Protein AF-A0A7S4F8F6-F1 (afdb_monomer_lite)

Organism: Chrysotila carterae (NCBI:txid13221)

Radius of gyration: 24.72 Å; chains: 1; bounding box: 61×37×72 Å

Foldseek 3Di:
DDDDDDPPDDPDDPPDDDDDPPPADDPQLVVQLVVLLVLLCQLCVLVCCLVVVVVVVHDCVRRPVVNSVVSVVCSVPPSNVVSLVLQVVQQVPAPCSESSNGVDHDPSLVSNLVSVVVCVVPDDDHPPSSVVSNCVVCPPPVNVVVVFVVVQVVVLPFDACLCPPPVVCVQQFEWDWDDDPQKIKIAGNHQADQVKHFQKKFKAAPVSGTPDMDGDHSPDHRMDMDGNDPPGQWIKMKIQMPPRGIHIYPIGGDD

InterPro domains:
  IPR002742 Desulfoferrodoxin, ferrous iron-binding domain [PF01880] (168-248)
  IPR004046 Glutathione S-transferase, C-terminal [PF14497] (65-148)
  IPR036073 Desulfoferrodoxin, ferrous iron-binding domain superfamily [G3DSA:2.60.40.730] (166-249)
  IPR036073 Desulfoferrodoxin, ferrous iron-binding domain superfamily [SSF49367] (167-249)
  IPR036282 Glutathione S-transferase, C-terminal domain superfamily [SSF47616] (33-148)
  IPR051233 Desulfoferrodoxin superoxide reductase [PTHR36541] (162-252)

Structure (mmCIF, N/CA/C/O backbone):
data_AF-A0A7S4F8F6-F1
#
_entry.id   AF-A0A7S4F8F6-F1
#
loop_
_atom_site.group_PDB
_atom_site.id
_atom_site.type_symbol
_atom_site.label_atom_id
_atom_site.label_alt_id
_atom_site.label_comp_id
_atom_site.label_asym_id
_atom_site.label_entity_id
_atom_site.label_seq_id
_atom_site.pdbx_PDB_ins_code
_atom_site.Cartn_x
_atom_site.Cartn_y
_atom_site.Cartn_z
_atom_site.occupancy
_atom_site.B_iso_or_equiv
_atom_site.auth_seq_id
_atom_site.auth_comp_id
_atom_site.auth_asym_id
_atom_site.auth_atom_id
_atom_site.pdbx_PDB_model_num
ATOM 1 N N . THR A 1 1 ? 28.111 -23.657 -39.415 1.00 43.62 1 THR A N 1
ATOM 2 C CA . THR A 1 1 ? 26.676 -23.599 -39.066 1.00 43.62 1 THR A CA 1
ATOM 3 C C . THR A 1 1 ? 26.158 -22.211 -39.371 1.00 43.62 1 THR A C 1
ATOM 5 O O . THR A 1 1 ? 26.470 -21.268 -38.659 1.00 43.62 1 THR A O 1
ATOM 8 N N . THR A 1 2 ? 25.504 -22.054 -40.516 1.00 36.00 2 THR A N 1
ATOM 9 C CA . THR A 1 2 ? 25.108 -20.769 -41.108 1.00 36.00 2 THR A CA 1
ATOM 10 C C . THR A 1 2 ? 23.970 -20.123 -40.316 1.00 36.00 2 THR A C 1
ATOM 12 O O . THR A 1 2 ? 22.856 -20.642 -40.259 1.00 36.00 2 THR A O 1
ATOM 15 N N . LEU A 1 3 ? 24.259 -18.975 -39.699 1.00 38.72 3 LEU A N 1
ATOM 16 C CA . LEU A 1 3 ? 23.277 -18.090 -39.075 1.00 38.72 3 LEU A CA 1
ATOM 17 C C . LEU A 1 3 ? 22.377 -17.499 -40.166 1.00 38.72 3 LEU A C 1
ATOM 19 O O . LEU A 1 3 ? 22.847 -16.799 -41.061 1.00 38.72 3 LEU A O 1
ATOM 23 N N . ARG A 1 4 ? 21.075 -17.796 -40.096 1.00 41.19 4 ARG A N 1
ATOM 24 C CA . ARG A 1 4 ? 20.068 -17.208 -40.985 1.00 41.19 4 ARG A CA 1
ATOM 25 C C . ARG A 1 4 ? 20.045 -15.688 -40.817 1.00 41.19 4 ARG A C 1
ATOM 27 O O . ARG A 1 4 ? 19.900 -15.168 -39.712 1.00 41.19 4 ARG A O 1
ATOM 34 N N . SER A 1 5 ? 20.159 -15.004 -41.947 1.00 42.41 5 SER A N 1
ATOM 35 C CA . SER A 1 5 ? 20.024 -13.563 -42.113 1.00 42.41 5 SER A CA 1
ATOM 36 C C . SER A 1 5 ? 18.685 -13.047 -41.582 1.00 42.41 5 SER A C 1
ATOM 38 O O . SER A 1 5 ? 17.629 -13.634 -41.828 1.00 42.41 5 SER A O 1
ATOM 40 N N . LYS A 1 6 ? 18.745 -11.912 -40.880 1.00 46.12 6 LYS A N 1
ATOM 41 C CA . LYS A 1 6 ? 17.607 -11.144 -40.368 1.00 46.12 6 LYS A CA 1
ATOM 42 C C . LYS A 1 6 ? 16.613 -10.832 -41.495 1.00 46.12 6 LYS A C 1
ATOM 44 O O . LYS A 1 6 ? 16.903 -10.017 -42.364 1.00 46.12 6 LYS A O 1
ATOM 49 N N . GLN A 1 7 ? 15.416 -11.409 -41.433 1.00 40.19 7 GLN A N 1
ATOM 50 C CA . GLN A 1 7 ? 14.243 -10.783 -42.039 1.00 40.19 7 GLN A CA 1
ATOM 51 C C . GLN A 1 7 ? 13.926 -9.544 -41.199 1.00 40.19 7 GLN A C 1
ATOM 53 O O . GLN A 1 7 ? 13.575 -9.654 -40.021 1.00 40.19 7 GLN A O 1
ATOM 58 N N . ALA A 1 8 ? 14.112 -8.361 -41.782 1.00 39.97 8 ALA A N 1
ATOM 59 C CA . ALA A 1 8 ? 13.633 -7.121 -41.200 1.00 39.97 8 ALA A CA 1
ATOM 60 C C . ALA A 1 8 ? 12.114 -7.246 -41.021 1.00 39.97 8 ALA A C 1
ATOM 62 O O . ALA A 1 8 ? 11.369 -7.327 -41.997 1.00 39.97 8 ALA A O 1
ATOM 63 N N . ARG A 1 9 ? 11.648 -7.314 -39.768 1.00 44.72 9 ARG A N 1
ATOM 64 C CA . ARG A 1 9 ? 10.225 -7.142 -39.478 1.00 44.72 9 ARG A CA 1
ATOM 65 C C . ARG A 1 9 ? 9.887 -5.710 -39.864 1.00 44.72 9 ARG A C 1
ATOM 67 O O . ARG A 1 9 ? 10.436 -4.775 -39.286 1.00 44.72 9 ARG A O 1
ATOM 74 N N . THR A 1 10 ? 9.014 -5.546 -40.847 1.00 37.81 10 THR A N 1
ATOM 75 C CA . THR A 1 10 ? 8.381 -4.260 -41.134 1.00 37.81 10 THR A CA 1
ATOM 76 C C . THR A 1 10 ? 7.793 -3.689 -39.838 1.00 37.81 10 THR A C 1
ATOM 78 O O . THR A 1 10 ? 7.170 -4.450 -39.087 1.00 37.81 10 THR A O 1
ATOM 81 N N . PRO A 1 11 ? 7.976 -2.389 -39.545 1.00 37.91 11 PRO A N 1
ATOM 82 C CA . PRO A 1 11 ? 7.361 -1.777 -38.379 1.00 37.91 11 PRO A CA 1
ATOM 83 C C . PRO A 1 11 ? 5.842 -1.952 -38.453 1.00 37.91 11 PRO A C 1
ATOM 85 O O . PRO A 1 11 ? 5.215 -1.689 -39.478 1.00 37.91 11 PRO A O 1
ATOM 88 N N . PHE A 1 12 ? 5.260 -2.458 -37.367 1.00 44.72 12 PHE A N 1
ATOM 89 C CA . PHE A 1 12 ? 3.819 -2.622 -37.239 1.00 44.72 12 PHE A CA 1
ATOM 90 C C . PHE A 1 12 ? 3.149 -1.242 -37.286 1.00 44.72 12 PHE A C 1
ATOM 92 O O . PHE A 1 12 ? 3.466 -0.376 -36.473 1.00 44.72 12 PHE A O 1
ATOM 99 N N . ASN A 1 13 ? 2.238 -1.041 -38.242 1.00 39.00 13 ASN A N 1
ATOM 100 C CA . ASN A 1 13 ? 1.459 0.186 -38.389 1.00 39.00 13 ASN A CA 1
ATOM 101 C C . ASN A 1 13 ? 0.251 0.153 -37.423 1.00 39.00 13 ASN A C 1
ATOM 103 O O . ASN A 1 13 ? -0.650 -0.666 -37.621 1.00 39.00 13 ASN A O 1
ATOM 107 N N . PRO A 1 14 ? 0.190 1.024 -36.398 1.00 45.12 14 PRO A N 1
ATOM 108 C CA . PRO A 1 14 ? -0.862 0.995 -35.380 1.00 45.12 14 PRO A CA 1
ATOM 109 C C . PRO A 1 14 ? -2.233 1.510 -35.860 1.00 45.12 14 PRO A C 1
ATOM 111 O O . PRO A 1 14 ? -3.198 1.434 -35.100 1.00 45.12 14 PRO A O 1
ATOM 114 N N . ASN A 1 15 ? -2.358 2.005 -37.098 1.00 39.38 15 ASN A N 1
ATOM 115 C CA . ASN A 1 15 ? -3.559 2.713 -37.563 1.00 39.38 15 ASN A CA 1
ATOM 116 C C . ASN A 1 15 ? -4.661 1.838 -38.192 1.00 39.38 15 ASN A C 1
ATOM 118 O O . ASN A 1 15 ? -5.671 2.371 -38.648 1.00 39.38 15 ASN A O 1
ATOM 122 N N . VAL A 1 16 ? -4.540 0.507 -38.204 1.00 42.19 16 VAL A N 1
ATOM 123 C CA . VAL A 1 16 ? -5.594 -0.357 -38.771 1.00 42.19 16 VAL A CA 1
ATOM 124 C C . VAL A 1 16 ? -6.625 -0.713 -37.695 1.00 42.19 16 VAL A C 1
ATOM 126 O O . VAL A 1 16 ? -6.524 -1.736 -37.017 1.00 42.19 16 VAL A O 1
ATOM 129 N N . ARG A 1 17 ? -7.643 0.141 -37.528 1.00 46.78 17 ARG A N 1
ATOM 130 C CA . ARG A 1 17 ? -8.853 -0.180 -36.754 1.00 46.78 17 ARG A CA 1
ATOM 131 C C . ARG A 1 17 ? -9.792 -1.039 -37.605 1.00 46.78 17 ARG A C 1
ATOM 133 O O . ARG A 1 17 ? -10.281 -0.587 -38.633 1.00 46.78 17 ARG A O 1
ATOM 140 N N . LYS A 1 18 ? -10.114 -2.243 -37.134 1.00 40.62 18 LYS A N 1
ATOM 141 C CA . LYS A 1 18 ? -11.401 -2.886 -37.427 1.00 40.62 18 LYS A CA 1
ATOM 142 C C . LYS A 1 18 ? -12.126 -3.038 -36.097 1.00 40.62 18 LYS A C 1
ATOM 144 O O . LYS A 1 18 ? -11.707 -3.827 -35.255 1.00 40.62 18 LYS A O 1
ATOM 149 N N . SER A 1 19 ? -13.141 -2.211 -35.870 1.00 42.22 19 SER A N 1
ATOM 150 C CA . SER A 1 19 ? -14.074 -2.378 -34.757 1.00 42.22 19 SER A CA 1
ATOM 151 C C . SER A 1 19 ? -14.928 -3.617 -35.021 1.00 42.22 19 SER A C 1
ATOM 153 O O . SER A 1 19 ? -15.590 -3.687 -36.055 1.00 42.22 19 SER A O 1
ATOM 155 N N . ASP A 1 20 ? -14.885 -4.589 -34.111 1.00 45.47 20 ASP A N 1
ATOM 156 C CA . ASP A 1 20 ? -15.765 -5.759 -34.129 1.00 45.47 20 ASP A CA 1
ATOM 157 C C . ASP A 1 20 ? -17.112 -5.368 -33.483 1.00 45.47 20 ASP A C 1
ATOM 159 O O . ASP A 1 20 ? -17.120 -4.955 -32.317 1.00 45.47 20 ASP A O 1
ATOM 163 N N . PRO A 1 21 ? -18.246 -5.452 -34.205 1.00 42.78 21 PRO A N 1
ATOM 164 C CA . PRO A 1 21 ? -19.564 -5.073 -33.691 1.00 42.78 21 PRO A CA 1
ATOM 165 C C . PRO A 1 21 ? -20.066 -5.979 -32.551 1.00 42.78 21 PRO A C 1
ATOM 167 O O . PRO A 1 21 ? -21.049 -5.644 -31.899 1.00 42.78 21 PRO A O 1
ATOM 170 N N . GLY A 1 22 ? -19.392 -7.099 -32.263 1.00 52.03 22 GLY A N 1
ATOM 171 C CA . GLY A 1 22 ? -19.781 -8.046 -31.213 1.00 52.03 22 GLY A CA 1
ATOM 172 C C . GLY A 1 22 ? -19.380 -7.672 -29.783 1.00 52.03 22 GLY A C 1
ATOM 173 O O . GLY A 1 22 ? -19.484 -8.518 -28.896 1.00 52.03 22 GLY A O 1
ATOM 174 N N . GLY A 1 23 ? -18.861 -6.463 -29.536 1.00 53.72 23 GLY A N 1
ATOM 175 C CA . GLY A 1 23 ? -18.487 -6.040 -28.184 1.00 53.72 23 GLY A CA 1
ATOM 176 C C . GLY A 1 23 ? -17.446 -6.966 -27.548 1.00 53.72 23 GLY A C 1
ATOM 177 O O . GLY A 1 23 ? -17.532 -7.265 -26.359 1.00 53.72 23 GLY A O 1
ATOM 178 N N . ARG A 1 24 ? -16.476 -7.457 -28.328 1.00 56.56 24 ARG A N 1
ATOM 179 C CA . ARG A 1 24 ? -15.287 -8.188 -27.863 1.00 56.56 24 ARG A CA 1
ATOM 180 C C . ARG A 1 24 ? -14.047 -7.354 -28.149 1.00 56.56 24 ARG A C 1
ATOM 182 O O . ARG A 1 24 ? -14.003 -6.604 -29.122 1.00 56.56 24 ARG A O 1
ATOM 189 N N . ASP A 1 25 ? -13.054 -7.455 -27.274 1.00 56.16 25 ASP A N 1
ATOM 190 C CA . ASP A 1 25 ? -11.810 -6.718 -27.466 1.00 56.16 25 ASP A CA 1
ATOM 191 C C . ASP A 1 25 ? -11.095 -7.268 -28.703 1.00 56.16 25 ASP A C 1
ATOM 193 O O . ASP A 1 25 ? -11.003 -8.480 -28.902 1.00 56.16 25 ASP A O 1
ATOM 197 N N . SER A 1 26 ? -10.612 -6.371 -29.563 1.00 59.91 26 SER A N 1
ATOM 198 C CA . SER A 1 26 ? -9.966 -6.772 -30.815 1.00 59.91 26 SER A CA 1
ATOM 199 C C . SER A 1 26 ? -8.753 -7.679 -30.545 1.00 59.91 26 SER A C 1
ATOM 201 O O . SER A 1 26 ? -7.988 -7.432 -29.610 1.00 59.91 26 SER A O 1
ATOM 203 N N . HIS A 1 27 ? -8.519 -8.690 -31.387 1.00 56.72 27 HIS A N 1
ATOM 204 C CA . HIS A 1 27 ? -7.352 -9.580 -31.274 1.00 56.72 27 HIS A CA 1
ATOM 205 C C . HIS A 1 27 ? -6.001 -8.831 -31.135 1.00 56.72 27 HIS A C 1
ATOM 207 O O . HIS A 1 27 ? -5.193 -9.216 -30.288 1.00 56.72 27 HIS A O 1
ATOM 213 N N . PRO A 1 28 ? -5.759 -7.700 -31.836 1.00 60.78 28 PRO A N 1
ATOM 214 C CA . PRO A 1 28 ? -4.567 -6.882 -31.606 1.00 60.78 28 PRO A CA 1
ATOM 215 C C . PRO A 1 28 ? -4.456 -6.301 -30.187 1.00 60.78 28 PRO A C 1
ATOM 217 O O . PRO A 1 28 ? -3.348 -6.210 -29.665 1.00 60.78 28 PRO A O 1
ATOM 220 N N . ALA A 1 29 ? -5.568 -5.936 -29.538 1.00 60.19 29 ALA A N 1
ATOM 221 C CA . ALA A 1 29 ? -5.562 -5.457 -28.151 1.00 60.19 29 ALA A CA 1
ATOM 222 C C . ALA A 1 29 ? -5.101 -6.548 -27.178 1.00 60.19 29 ALA A C 1
ATOM 224 O O . ALA A 1 29 ? -4.287 -6.284 -26.294 1.00 60.19 29 ALA A O 1
ATOM 225 N N . LEU A 1 30 ? -5.525 -7.792 -27.410 1.00 58.97 30 LEU A N 1
ATOM 226 C CA . LEU A 1 30 ? -5.061 -8.945 -26.643 1.00 58.97 30 LEU A CA 1
ATOM 227 C C . LEU A 1 30 ? -3.570 -9.222 -26.884 1.00 58.97 30 LEU A C 1
ATOM 229 O O . LEU A 1 30 ? -2.855 -9.553 -25.954 1.00 58.97 30 LEU A O 1
ATOM 233 N N . CYS A 1 31 ? -3.023 -9.010 -28.081 1.00 68.25 31 CYS A N 1
ATOM 234 C CA . CYS A 1 31 ? -1.579 -9.183 -28.290 1.00 68.25 31 CYS A CA 1
ATOM 235 C C . CYS A 1 31 ? -0.715 -8.093 -27.619 1.00 68.25 31 CYS A C 1
ATOM 237 O O . CYS A 1 31 ? 0.458 -8.343 -27.323 1.00 68.25 31 CYS A O 1
ATOM 239 N N . ARG A 1 32 ? -1.271 -6.902 -27.339 1.00 71.50 32 ARG A N 1
ATOM 240 C CA . ARG A 1 32 ? -0.527 -5.773 -26.747 1.00 71.50 32 ARG A CA 1
ATOM 241 C C . ARG A 1 32 ? -0.121 -5.989 -25.290 1.00 71.50 32 ARG A C 1
ATOM 243 O O . ARG A 1 32 ? 0.893 -5.434 -24.878 1.00 71.50 32 ARG A O 1
ATOM 250 N N . HIS A 1 33 ? -0.819 -6.831 -24.521 1.00 74.94 33 HIS A N 1
ATOM 251 C CA . HIS A 1 33 ? -0.488 -7.022 -23.100 1.00 74.94 33 HIS A CA 1
ATOM 252 C C . HIS A 1 33 ? 0.962 -7.515 -22.900 1.00 74.94 33 HIS A C 1
ATOM 254 O O . HIS A 1 33 ? 1.653 -7.076 -21.983 1.00 74.94 33 HIS A O 1
ATOM 260 N N . ARG A 1 34 ? 1.474 -8.388 -23.786 1.00 82.69 34 ARG A N 1
ATOM 261 C CA . ARG A 1 34 ? 2.848 -8.916 -23.673 1.00 82.69 34 ARG A CA 1
ATOM 262 C C . ARG A 1 34 ? 3.899 -7.828 -23.861 1.00 82.69 34 ARG A C 1
ATOM 264 O O . ARG A 1 34 ? 4.929 -7.879 -23.196 1.00 82.69 34 ARG A O 1
ATOM 271 N N . VAL A 1 35 ? 3.625 -6.853 -24.729 1.00 88.44 35 VAL A N 1
ATOM 272 C CA . VAL A 1 35 ? 4.530 -5.728 -25.002 1.00 88.44 35 VAL A CA 1
ATOM 273 C C . VAL A 1 35 ? 4.750 -4.924 -23.727 1.00 88.44 35 VAL A C 1
ATOM 275 O O . VAL A 1 35 ? 5.891 -4.682 -23.351 1.00 88.44 35 VAL A O 1
ATOM 278 N N . TRP A 1 36 ? 3.678 -4.601 -23.004 1.00 92.94 36 TRP A N 1
ATOM 279 C CA . TRP A 1 36 ? 3.769 -3.799 -21.783 1.00 92.94 36 TRP A CA 1
ATOM 280 C C . TRP A 1 36 ? 4.416 -4.547 -20.619 1.00 92.94 36 TRP A C 1
ATOM 282 O O . TRP A 1 36 ? 5.214 -3.967 -19.884 1.00 92.94 36 TRP A O 1
ATOM 292 N N . SER A 1 37 ? 4.160 -5.852 -20.488 1.00 90.62 37 SER A N 1
ATOM 293 C CA . SER A 1 37 ? 4.878 -6.673 -19.509 1.00 90.62 37 SER A CA 1
ATOM 294 C C . SER A 1 37 ? 6.380 -6.742 -19.800 1.00 90.62 37 SER A C 1
ATOM 296 O O . SER A 1 37 ? 7.177 -6.639 -18.870 1.00 90.62 37 SER A O 1
ATOM 298 N N . SER A 1 38 ? 6.786 -6.896 -21.064 1.00 91.56 38 SER A N 1
ATOM 299 C CA . SER A 1 38 ? 8.205 -6.845 -21.445 1.00 91.56 38 SER A CA 1
ATOM 300 C C . SER A 1 38 ? 8.800 -5.461 -21.200 1.00 91.56 38 SER A C 1
ATOM 302 O O . SER A 1 38 ? 9.868 -5.362 -20.610 1.00 91.56 38 SER A O 1
ATOM 304 N N . GLN A 1 39 ? 8.065 -4.398 -21.528 1.00 94.62 39 GLN A N 1
ATOM 305 C CA . GLN A 1 39 ? 8.508 -3.023 -21.315 1.00 94.62 39 GLN A CA 1
ATOM 306 C C . GLN A 1 39 ? 8.817 -2.728 -19.841 1.00 94.62 39 GLN A C 1
ATOM 308 O O . GLN A 1 39 ? 9.809 -2.063 -19.543 1.00 94.62 39 GLN A O 1
ATOM 313 N N . ALA A 1 40 ? 7.998 -3.239 -18.916 1.00 94.25 40 ALA A N 1
ATOM 314 C CA . ALA A 1 40 ? 8.236 -3.102 -17.479 1.00 94.25 40 ALA A CA 1
ATOM 315 C C . ALA A 1 40 ? 9.402 -3.966 -16.980 1.00 94.25 40 ALA A C 1
ATOM 317 O O . ALA A 1 40 ? 10.109 -3.554 -16.062 1.00 94.25 40 ALA A O 1
ATOM 318 N N . LYS A 1 41 ? 9.633 -5.140 -17.584 1.00 93.75 41 LYS A N 1
ATOM 319 C CA . LYS A 1 41 ? 10.815 -5.962 -17.286 1.00 93.75 41 LYS A CA 1
ATOM 320 C C . LYS A 1 41 ? 12.085 -5.243 -17.713 1.00 93.75 41 LYS A C 1
ATOM 322 O O . LYS A 1 41 ? 12.931 -4.999 -16.865 1.00 93.75 41 LYS A O 1
ATOM 327 N N . ASP A 1 42 ? 12.158 -4.817 -18.969 1.00 95.06 42 ASP A N 1
ATOM 328 C CA . ASP A 1 42 ? 13.313 -4.109 -19.526 1.00 95.06 42 ASP A CA 1
ATOM 329 C C . ASP A 1 42 ? 13.610 -2.823 -18.744 1.00 95.06 42 ASP A C 1
ATOM 331 O O . ASP A 1 42 ? 14.767 -2.524 -18.446 1.00 95.06 42 ASP A O 1
ATOM 335 N N . MET A 1 43 ? 12.556 -2.112 -18.322 1.00 94.62 43 MET A N 1
ATOM 336 C CA . MET A 1 43 ? 12.678 -0.953 -17.440 1.00 94.62 43 MET A CA 1
ATOM 337 C C . MET A 1 43 ? 13.391 -1.308 -16.136 1.00 94.62 43 MET A C 1
ATOM 339 O O . MET A 1 43 ? 14.166 -0.503 -15.650 1.00 94.62 43 MET A O 1
ATOM 343 N N . LYS A 1 44 ? 13.140 -2.478 -15.542 1.00 93.06 44 LYS A N 1
ATOM 344 C CA . LYS A 1 44 ? 13.623 -2.846 -14.203 1.00 93.06 44 LYS A CA 1
ATOM 345 C C . LYS A 1 44 ? 14.916 -3.664 -14.218 1.00 93.06 44 LYS A C 1
ATOM 347 O O . LYS A 1 44 ? 15.656 -3.631 -13.241 1.00 93.06 44 LYS A O 1
ATOM 352 N N . THR A 1 45 ? 15.219 -4.379 -15.300 1.00 94.94 45 THR A N 1
ATOM 353 C CA . THR A 1 45 ? 16.315 -5.360 -15.336 1.00 94.94 45 THR A CA 1
ATOM 354 C C . THR A 1 45 ? 17.662 -4.768 -14.933 1.00 94.94 45 THR A C 1
ATOM 356 O O . THR A 1 45 ? 18.343 -5.357 -14.101 1.00 94.94 45 THR A O 1
ATOM 359 N N . GLY A 1 46 ? 18.035 -3.591 -15.447 1.00 93.19 46 GLY A N 1
ATOM 360 C CA . GLY A 1 46 ? 19.311 -2.959 -15.079 1.00 93.19 46 GLY A CA 1
ATOM 361 C C . GLY A 1 46 ? 19.419 -2.649 -13.580 1.00 93.19 46 GLY A C 1
ATOM 362 O O . GLY A 1 46 ? 20.460 -2.882 -12.972 1.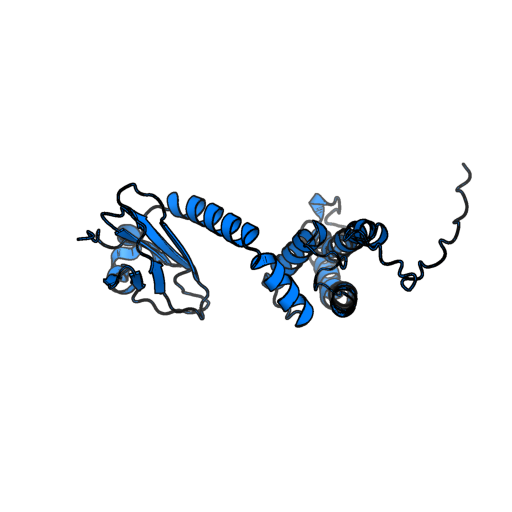00 93.19 46 GLY A O 1
ATOM 363 N N . LEU A 1 47 ? 18.318 -2.199 -12.971 1.00 92.81 47 LEU A N 1
ATOM 364 C CA . LEU A 1 47 ? 18.224 -1.925 -11.536 1.00 92.81 47 LEU A CA 1
ATOM 365 C C . LEU A 1 47 ? 18.365 -3.206 -10.702 1.00 92.81 47 LEU A C 1
ATOM 367 O O . LEU A 1 47 ? 19.059 -3.215 -9.688 1.00 92.81 47 LEU A O 1
ATOM 371 N N . ASP A 1 48 ? 17.700 -4.283 -11.119 1.00 94.62 48 ASP A N 1
ATOM 372 C CA . ASP A 1 48 ? 17.743 -5.564 -10.410 1.00 94.62 48 ASP A CA 1
ATOM 373 C C . ASP A 1 48 ? 19.107 -6.231 -10.502 1.00 94.62 48 ASP A C 1
ATOM 375 O O . ASP A 1 48 ? 19.598 -6.738 -9.497 1.00 94.62 48 ASP A O 1
ATOM 379 N N . VAL A 1 49 ? 19.728 -6.189 -11.681 1.00 96.50 49 VAL A N 1
ATOM 380 C CA . VAL A 1 49 ? 21.081 -6.701 -11.893 1.00 96.50 49 VAL A CA 1
ATOM 381 C C . VAL A 1 49 ? 22.083 -5.912 -11.058 1.00 96.50 49 VAL A C 1
ATOM 383 O O . VAL A 1 49 ? 22.875 -6.519 -10.355 1.00 96.50 49 VAL A O 1
ATOM 386 N N . ALA A 1 50 ? 22.028 -4.578 -11.050 1.00 95.31 50 ALA A N 1
ATOM 387 C CA . ALA A 1 50 ? 22.939 -3.776 -10.232 1.00 95.31 50 ALA A CA 1
ATOM 388 C C . ALA A 1 50 ? 22.769 -4.040 -8.725 1.00 95.31 50 ALA A C 1
ATOM 390 O O . ALA A 1 50 ? 23.753 -4.148 -7.996 1.00 95.31 50 ALA A O 1
ATOM 391 N N . LYS A 1 51 ? 21.524 -4.203 -8.256 1.00 93.69 51 LYS A N 1
ATOM 392 C CA . LYS A 1 51 ? 21.226 -4.448 -6.837 1.00 93.69 51 LYS A CA 1
ATOM 393 C C . LYS A 1 51 ? 21.549 -5.875 -6.385 1.00 93.69 51 LYS A C 1
ATOM 395 O O . LYS A 1 51 ? 22.005 -6.070 -5.265 1.00 93.69 51 LYS A O 1
ATOM 400 N N . TYR A 1 52 ? 21.281 -6.868 -7.227 1.00 94.94 52 TYR A N 1
ATOM 401 C CA . TYR A 1 52 ? 21.387 -8.294 -6.901 1.00 94.94 52 TYR A CA 1
ATOM 402 C C . TYR A 1 52 ? 22.374 -9.011 -7.833 1.00 94.94 52 TYR A C 1
ATOM 404 O O . TYR A 1 52 ? 22.132 -10.137 -8.257 1.00 94.94 52 TYR A O 1
ATOM 412 N N . LYS A 1 53 ? 23.476 -8.343 -8.170 1.00 95.31 53 LYS A N 1
ATOM 413 C CA . LYS A 1 53 ? 24.503 -8.738 -9.148 1.00 95.31 53 LYS A CA 1
ATOM 414 C C . LYS A 1 53 ? 24.907 -10.214 -9.120 1.00 95.31 53 LYS A C 1
ATOM 416 O O . LYS A 1 53 ? 24.801 -10.882 -10.147 1.00 95.31 53 LYS A O 1
ATOM 421 N N . GLU A 1 54 ? 25.224 -10.763 -7.951 1.00 95.31 54 GLU A N 1
ATOM 422 C CA . GLU A 1 54 ? 25.601 -12.176 -7.807 1.00 95.31 54 GLU A CA 1
ATOM 423 C C . GLU A 1 54 ? 24.447 -13.129 -8.156 1.00 95.31 54 GLU A C 1
ATOM 425 O O . GLU A 1 54 ? 24.649 -14.135 -8.832 1.00 95.31 54 GLU A O 1
ATOM 430 N N . ARG A 1 55 ? 23.201 -12.777 -7.799 1.00 96.38 55 ARG A N 1
ATOM 431 C CA . ARG A 1 55 ? 21.998 -13.555 -8.159 1.00 96.38 55 ARG A CA 1
ATOM 432 C C . ARG A 1 55 ? 21.785 -13.626 -9.672 1.00 96.38 55 ARG A C 1
ATOM 434 O O . ARG A 1 55 ? 21.190 -14.582 -10.160 1.00 96.38 55 ARG A O 1
ATOM 441 N N . PHE A 1 56 ? 22.246 -12.614 -10.402 1.00 95.69 56 PHE A N 1
ATOM 442 C CA . PHE A 1 56 ? 22.197 -12.556 -11.862 1.00 95.69 56 PHE A CA 1
ATOM 443 C C . PHE A 1 56 ? 23.492 -13.049 -12.527 1.00 95.69 56 PHE A C 1
ATOM 445 O O . PHE A 1 56 ? 23.633 -12.916 -13.740 1.00 95.69 56 PHE A O 1
ATOM 452 N N . GLY A 1 57 ? 24.413 -13.640 -11.757 1.00 96.38 57 GLY A N 1
ATOM 453 C CA . GLY A 1 57 ? 25.642 -14.244 -12.266 1.00 96.38 57 GLY A CA 1
ATOM 454 C C . GLY A 1 57 ? 26.761 -13.251 -12.582 1.00 96.38 57 GLY A C 1
ATOM 455 O O . GLY A 1 57 ? 27.689 -13.610 -13.300 1.00 96.38 57 GLY A O 1
ATOM 456 N N . PHE A 1 58 ? 26.689 -12.017 -12.074 1.00 97.00 58 PHE A N 1
ATOM 457 C CA . PHE A 1 58 ? 27.771 -11.045 -12.215 1.00 97.00 58 PHE A CA 1
ATOM 458 C C . PHE A 1 58 ? 28.756 -11.189 -11.051 1.00 97.00 58 PHE A C 1
ATOM 460 O O . PHE A 1 58 ? 28.357 -10.965 -9.904 1.00 97.00 58 PHE A O 1
ATOM 467 N N . PRO A 1 59 ? 30.025 -11.540 -11.319 1.00 96.12 59 PRO A N 1
ATOM 468 C CA . PRO A 1 59 ? 31.043 -11.587 -10.281 1.00 96.12 59 PRO A CA 1
ATOM 469 C C . PRO A 1 59 ? 31.418 -10.164 -9.830 1.00 96.12 59 PRO A C 1
ATOM 471 O O . PRO A 1 59 ? 31.250 -9.190 -10.574 1.00 96.12 59 PRO A O 1
ATOM 474 N N . LEU A 1 60 ? 31.889 -10.031 -8.585 1.00 93.50 60 LEU A N 1
ATOM 475 C CA . LEU A 1 60 ? 32.133 -8.726 -7.952 1.00 93.50 60 LEU A CA 1
ATOM 476 C C . LEU A 1 60 ? 33.306 -7.954 -8.569 1.00 93.50 60 LEU A C 1
ATOM 478 O O . LEU A 1 60 ? 33.360 -6.738 -8.441 1.00 93.50 60 LEU A O 1
ATOM 482 N N . ASP A 1 61 ? 34.222 -8.626 -9.258 1.00 95.56 61 ASP A N 1
ATOM 483 C CA . ASP A 1 61 ? 35.290 -7.989 -10.034 1.00 95.56 61 ASP A CA 1
ATOM 484 C C . ASP A 1 61 ? 34.767 -7.311 -11.316 1.00 95.56 61 ASP A C 1
ATOM 486 O O . ASP A 1 61 ? 35.340 -6.324 -11.772 1.00 95.56 61 ASP A O 1
ATOM 490 N N . VAL A 1 62 ? 33.646 -7.786 -11.866 1.00 95.50 62 VAL A N 1
ATOM 491 C CA . VAL A 1 62 ? 32.959 -7.174 -13.014 1.00 95.50 62 VAL A CA 1
ATOM 492 C C . VAL A 1 62 ? 31.977 -6.100 -12.550 1.00 95.50 62 VAL A C 1
ATOM 494 O O . VAL A 1 62 ? 32.026 -4.951 -13.002 1.00 95.50 62 VAL A O 1
ATOM 497 N N . LEU A 1 63 ? 31.072 -6.457 -11.639 1.00 96.62 63 LEU A N 1
ATOM 498 C CA . LEU A 1 63 ? 30.039 -5.561 -11.129 1.00 96.62 63 LEU A CA 1
ATOM 499 C C . LEU A 1 63 ? 30.206 -5.404 -9.617 1.00 96.62 63 LEU A C 1
ATOM 501 O O . LEU A 1 63 ? 29.506 -6.036 -8.840 1.00 96.62 63 LEU A O 1
ATOM 505 N N . ASN A 1 64 ? 31.143 -4.558 -9.196 1.00 96.38 64 ASN A N 1
ATOM 506 C CA . ASN A 1 64 ? 31.256 -4.095 -7.808 1.00 96.38 64 ASN A CA 1
ATOM 507 C C . ASN A 1 64 ? 30.242 -2.970 -7.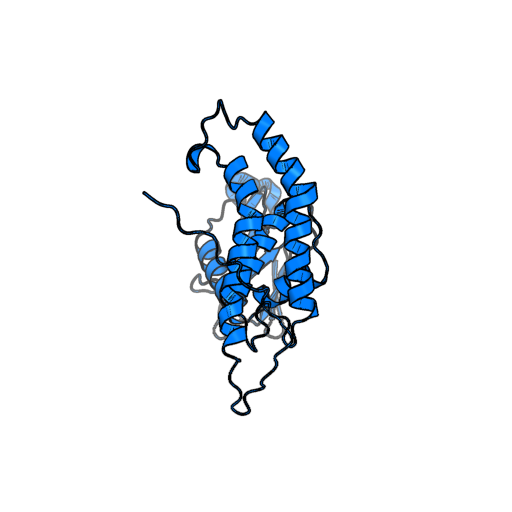506 1.00 96.38 64 ASN A C 1
ATOM 509 O O . ASN A 1 64 ? 29.462 -2.569 -8.372 1.00 96.38 64 ASN A O 1
ATOM 513 N N . ASP A 1 65 ? 30.242 -2.456 -6.273 1.00 96.69 65 ASP A N 1
ATOM 514 C CA . ASP A 1 65 ? 29.338 -1.370 -5.856 1.00 96.69 65 ASP A CA 1
ATOM 515 C C . ASP A 1 65 ? 29.570 -0.064 -6.628 1.00 96.69 65 ASP A C 1
ATOM 517 O O . ASP A 1 65 ? 28.611 0.603 -7.011 1.00 96.69 65 ASP A O 1
ATOM 521 N N . GLU A 1 66 ? 30.824 0.267 -6.944 1.00 96.94 66 GLU A N 1
ATOM 522 C CA . GLU A 1 66 ? 31.156 1.456 -7.736 1.00 96.94 66 GLU A CA 1
ATOM 523 C C . GLU A 1 66 ? 30.556 1.376 -9.151 1.00 96.94 66 GLU A C 1
ATOM 525 O O . GLU A 1 66 ? 29.970 2.332 -9.663 1.00 96.94 66 GLU A O 1
ATOM 530 N N . ASN A 1 67 ? 30.660 0.213 -9.795 1.00 96.81 67 ASN A N 1
ATOM 531 C CA . ASN A 1 67 ? 30.084 -0.026 -11.113 1.00 96.81 67 ASN A CA 1
ATOM 532 C C . ASN A 1 67 ? 28.555 -0.137 -11.059 1.00 96.81 67 ASN A C 1
ATOM 534 O O . ASN A 1 67 ? 27.883 0.338 -11.977 1.00 96.81 67 ASN A O 1
ATOM 538 N N . ALA A 1 68 ? 27.989 -0.700 -9.988 1.00 97.12 68 ALA A N 1
ATOM 539 C CA . ALA A 1 68 ? 26.545 -0.722 -9.772 1.00 97.12 68 ALA A CA 1
ATOM 540 C C . ALA A 1 68 ? 25.971 0.700 -9.664 1.00 97.12 68 ALA A C 1
ATOM 542 O O . ALA A 1 68 ? 24.939 0.985 -10.274 1.00 97.12 68 ALA A O 1
ATOM 543 N N . GLU A 1 69 ? 26.672 1.623 -9.000 1.00 96.31 69 GLU A N 1
ATOM 544 C CA . GLU A 1 69 ? 26.256 3.027 -8.912 1.00 96.31 69 GLU A CA 1
ATOM 545 C C . GLU A 1 69 ? 26.237 3.716 -10.285 1.00 96.31 69 GLU A C 1
ATOM 547 O O . GLU A 1 69 ? 25.301 4.448 -10.617 1.00 96.31 69 GLU A O 1
ATOM 552 N N . LYS A 1 70 ? 27.201 3.406 -11.163 1.00 96.81 70 LYS A N 1
ATOM 553 C CA . LYS A 1 70 ? 27.182 3.883 -12.560 1.00 96.81 70 LYS A CA 1
ATOM 554 C C . LYS A 1 70 ? 25.936 3.386 -13.304 1.00 96.81 70 LYS A C 1
ATOM 556 O O . LYS A 1 70 ? 25.319 4.154 -14.050 1.00 96.81 70 LYS A O 1
ATOM 561 N N . VAL A 1 71 ? 25.533 2.131 -13.077 1.00 96.25 71 VAL A N 1
ATOM 562 C CA . VAL A 1 71 ? 24.293 1.569 -13.635 1.00 96.25 71 VAL A CA 1
ATOM 563 C C . VAL A 1 71 ? 23.069 2.283 -13.067 1.00 96.25 71 VAL A C 1
ATOM 565 O O . VAL A 1 71 ? 22.199 2.664 -13.848 1.00 96.25 71 VAL A O 1
ATOM 568 N N . PHE A 1 72 ? 22.998 2.524 -11.754 1.00 94.19 72 PHE A N 1
ATOM 569 C CA . PHE A 1 72 ? 21.883 3.251 -11.139 1.00 94.19 72 PHE A CA 1
ATOM 570 C C . PHE A 1 72 ? 21.754 4.673 -11.674 1.00 94.19 72 PHE A C 1
ATOM 572 O O . PHE A 1 72 ? 20.648 5.084 -12.033 1.00 94.19 72 PHE A O 1
ATOM 579 N N . LYS A 1 73 ? 22.869 5.397 -11.818 1.00 94.50 73 LYS A N 1
ATOM 580 C CA . LYS A 1 73 ? 22.885 6.745 -12.391 1.00 94.50 73 LYS A CA 1
ATOM 581 C C . LYS A 1 73 ? 22.325 6.754 -13.812 1.00 94.50 73 LYS A C 1
ATOM 583 O O . LYS A 1 73 ? 21.384 7.497 -14.083 1.00 94.50 73 LYS A O 1
ATOM 588 N N . LYS A 1 74 ? 22.839 5.884 -14.692 1.00 95.75 74 LYS A N 1
ATOM 589 C CA . LYS A 1 74 ? 22.356 5.737 -16.079 1.00 95.75 74 LYS A CA 1
ATOM 590 C C . LYS A 1 74 ? 20.886 5.327 -16.123 1.00 95.75 74 LYS A C 1
ATOM 592 O O . LYS A 1 74 ? 20.104 5.832 -16.929 1.00 95.75 74 LYS A O 1
ATOM 597 N N . TRP A 1 75 ? 20.506 4.398 -15.251 1.00 95.00 75 TRP A N 1
ATOM 598 C CA . TRP A 1 75 ? 19.142 3.914 -15.150 1.00 95.00 75 TRP A CA 1
ATOM 599 C C . TRP A 1 75 ? 18.181 5.042 -14.776 1.00 95.00 75 TRP A C 1
ATOM 601 O O . TRP A 1 75 ? 17.170 5.218 -15.450 1.00 95.00 75 TRP A O 1
ATOM 611 N N . ARG A 1 76 ? 18.520 5.836 -13.757 1.00 91.75 76 ARG A N 1
ATOM 612 C CA . ARG A 1 76 ? 17.695 6.943 -13.264 1.00 91.75 76 ARG A CA 1
ATOM 613 C C . ARG A 1 76 ? 17.609 8.088 -14.272 1.00 91.75 76 ARG A C 1
ATOM 615 O O . ARG A 1 76 ? 16.528 8.639 -14.448 1.00 91.75 76 ARG A O 1
ATOM 622 N N . SER A 1 77 ? 18.714 8.437 -14.934 1.00 92.50 77 SER A N 1
ATOM 623 C CA . SER A 1 77 ? 18.758 9.582 -15.852 1.00 92.50 77 SER A CA 1
ATOM 624 C C . SER A 1 77 ? 18.183 9.295 -17.238 1.00 92.50 77 SER A C 1
ATOM 626 O O . SER A 1 77 ? 17.716 10.218 -17.893 1.00 92.50 77 SER A O 1
ATOM 628 N N . GLU A 1 78 ? 18.227 8.045 -17.710 1.00 93.94 78 GLU A N 1
ATOM 629 C CA . GLU A 1 78 ? 17.884 7.724 -19.103 1.00 93.94 78 GLU A CA 1
ATOM 630 C C . GLU A 1 78 ? 16.938 6.534 -19.244 1.00 93.94 78 GLU A C 1
ATOM 632 O O . GLU A 1 78 ? 15.918 6.634 -19.928 1.00 93.94 78 GLU A O 1
ATOM 637 N N . THR A 1 79 ? 17.242 5.395 -18.615 1.00 94.75 79 THR A N 1
ATOM 638 C CA . THR A 1 79 ? 16.441 4.175 -18.814 1.00 94.75 79 THR A CA 1
ATOM 639 C C . THR A 1 79 ? 15.034 4.331 -18.250 1.00 94.75 79 THR A C 1
ATOM 641 O O . THR A 1 79 ? 14.069 4.084 -18.968 1.00 94.75 79 THR A O 1
ATOM 644 N N . LEU A 1 80 ? 14.893 4.764 -16.998 1.00 93.38 80 LEU A N 1
ATOM 645 C CA . LEU A 1 80 ? 13.594 4.938 -16.362 1.00 93.38 80 LEU A CA 1
ATOM 646 C C . LEU A 1 80 ? 12.729 5.969 -17.117 1.00 93.38 80 LEU A C 1
ATOM 648 O O . LEU A 1 80 ? 11.641 5.579 -17.543 1.00 93.38 80 LEU A O 1
ATOM 652 N N . PRO A 1 81 ? 13.183 7.216 -17.379 1.00 93.19 81 PRO A N 1
ATOM 653 C CA . PRO A 1 81 ? 12.383 8.198 -18.115 1.00 93.19 81 PRO A CA 1
ATOM 654 C C . PRO A 1 81 ? 11.932 7.704 -19.492 1.00 93.19 81 PRO A C 1
ATOM 656 O O . PRO A 1 81 ? 10.755 7.810 -19.831 1.00 93.19 81 PRO A O 1
ATOM 659 N N . ARG A 1 82 ? 12.836 7.077 -20.256 1.00 94.94 82 ARG A N 1
ATOM 660 C CA . ARG A 1 82 ? 12.518 6.521 -21.577 1.00 94.94 82 ARG A CA 1
ATOM 661 C C . ARG A 1 82 ? 11.441 5.440 -21.498 1.00 94.94 82 ARG A C 1
ATOM 663 O O . ARG A 1 82 ? 10.537 5.415 -22.326 1.00 94.94 82 ARG A O 1
ATOM 670 N N . HIS A 1 83 ? 11.521 4.537 -20.519 1.00 95.44 83 HIS A N 1
ATOM 671 C CA . HIS A 1 83 ? 10.513 3.489 -20.350 1.00 95.44 83 HIS A CA 1
ATOM 672 C C . HIS A 1 83 ? 9.153 4.051 -19.912 1.00 95.44 83 HIS A C 1
ATOM 674 O O . HIS A 1 83 ? 8.131 3.608 -20.436 1.00 95.44 83 HIS A O 1
ATOM 680 N N . LEU A 1 84 ? 9.143 5.052 -19.026 1.00 94.56 84 LEU A N 1
ATOM 681 C CA . LEU A 1 84 ? 7.926 5.761 -18.621 1.00 94.56 84 LEU A CA 1
ATOM 682 C C . LEU A 1 84 ? 7.239 6.452 -19.800 1.00 94.56 84 LEU A C 1
ATOM 684 O O . LEU A 1 84 ? 6.020 6.371 -19.909 1.00 94.56 84 LEU A O 1
ATOM 688 N N . GLU A 1 85 ? 7.998 7.063 -20.712 1.00 95.31 85 GLU A N 1
ATOM 689 C CA . GLU A 1 85 ? 7.445 7.734 -21.894 1.00 95.31 85 GLU A CA 1
ATOM 690 C C . GLU A 1 85 ? 6.621 6.780 -22.778 1.00 95.31 85 GLU A C 1
ATOM 692 O O . GLU A 1 85 ? 5.572 7.163 -23.296 1.00 95.31 85 GLU A O 1
ATOM 697 N N . TYR A 1 86 ? 7.034 5.514 -22.918 1.00 95.19 86 TYR A N 1
ATOM 698 C CA . TYR A 1 86 ? 6.239 4.525 -23.655 1.00 95.19 86 TYR A CA 1
ATOM 699 C C . TYR A 1 86 ? 4.899 4.227 -22.977 1.00 95.19 86 TYR A C 1
ATOM 701 O O . TYR A 1 86 ? 3.897 4.075 -23.673 1.00 95.19 86 TYR A O 1
ATOM 709 N N . PHE A 1 87 ? 4.867 4.152 -21.643 1.00 95.75 87 PHE A N 1
ATOM 710 C CA . PHE A 1 87 ? 3.620 3.949 -20.903 1.00 95.75 87 PHE A CA 1
ATOM 711 C C . PHE A 1 87 ? 2.718 5.179 -20.983 1.00 95.75 87 PHE A C 1
ATOM 713 O O . PHE A 1 87 ? 1.529 5.023 -21.234 1.00 95.75 87 PHE A O 1
ATOM 720 N N . VAL A 1 88 ? 3.277 6.386 -20.852 1.00 95.75 88 VAL A N 1
ATOM 721 C CA . VAL A 1 88 ? 2.536 7.646 -21.028 1.00 95.75 88 VAL A CA 1
ATOM 722 C C . VAL A 1 88 ? 1.869 7.674 -22.404 1.00 95.75 88 VAL A C 1
ATOM 724 O O . VAL A 1 88 ? 0.650 7.764 -22.479 1.00 95.75 88 VAL A O 1
ATOM 727 N N . LYS A 1 89 ? 2.629 7.446 -23.485 1.00 94.19 89 LYS A N 1
ATOM 728 C CA . LYS A 1 89 ? 2.077 7.387 -24.852 1.00 94.19 89 LYS A CA 1
ATOM 729 C C . LYS A 1 89 ? 0.981 6.331 -25.002 1.00 94.19 89 LYS A C 1
ATOM 731 O O . LYS A 1 89 ? -0.008 6.564 -25.689 1.00 94.19 89 LYS A O 1
ATOM 736 N N . ALA A 1 90 ? 1.152 5.164 -24.380 1.00 93.12 90 ALA A N 1
ATOM 737 C CA . ALA A 1 90 ? 0.151 4.103 -24.420 1.00 93.12 90 ALA A CA 1
ATOM 738 C C . ALA A 1 90 ? -1.159 4.514 -23.739 1.00 93.12 90 ALA A C 1
ATOM 740 O O . ALA A 1 90 ? -2.232 4.253 -24.279 1.00 93.12 90 ALA A O 1
ATOM 741 N N . LEU A 1 91 ? -1.061 5.150 -22.569 1.00 94.25 91 LEU A N 1
ATOM 742 C CA . LEU A 1 91 ? -2.202 5.622 -21.790 1.00 94.25 91 LEU A CA 1
ATOM 743 C C . LEU A 1 91 ? -2.911 6.784 -22.490 1.00 94.25 91 LEU A C 1
ATOM 745 O O . LEU A 1 91 ? -4.130 6.742 -22.612 1.00 94.25 91 LEU A O 1
ATOM 749 N N . ASP A 1 92 ? -2.164 7.745 -23.034 1.00 91.38 92 ASP A N 1
ATOM 750 C CA . ASP A 1 92 ? -2.716 8.895 -23.762 1.00 91.38 92 ASP A CA 1
ATOM 751 C C . ASP A 1 92 ? -3.481 8.463 -25.026 1.00 91.38 92 ASP A C 1
ATOM 753 O O . ASP A 1 92 ? -4.467 9.082 -25.422 1.00 91.38 92 ASP A O 1
ATOM 757 N N . MET A 1 93 ? -3.052 7.368 -25.663 1.00 88.38 93 MET A N 1
ATOM 758 C CA . MET A 1 93 ? -3.736 6.772 -26.817 1.00 88.38 93 MET A CA 1
ATOM 759 C C . MET A 1 93 ? -4.839 5.775 -26.431 1.00 88.38 93 MET A C 1
ATOM 761 O O . MET A 1 93 ? -5.549 5.274 -27.313 1.00 88.38 93 MET A O 1
ATOM 765 N N . SER A 1 94 ? -4.964 5.427 -25.150 1.00 88.81 94 SER A N 1
ATOM 766 C CA . SER A 1 94 ? -5.885 4.391 -24.698 1.00 88.81 94 SER A CA 1
ATOM 767 C C . SER A 1 94 ? -7.306 4.939 -24.561 1.00 88.81 94 SER A C 1
ATOM 769 O O . SER A 1 94 ? -7.535 5.865 -23.787 1.00 88.81 94 SER A O 1
ATOM 771 N N . PRO A 1 95 ? -8.311 4.334 -25.221 1.00 88.00 95 PRO A N 1
ATOM 772 C CA . PRO A 1 95 ? -9.704 4.744 -25.052 1.00 88.00 95 PRO A CA 1
ATOM 773 C C . PRO A 1 95 ? -10.294 4.333 -23.693 1.00 88.00 95 PRO A C 1
ATOM 775 O O . PRO A 1 95 ? -11.427 4.693 -23.389 1.00 88.00 95 PRO A O 1
ATOM 778 N N . THR A 1 96 ? -9.576 3.527 -22.907 1.00 89.69 96 THR A N 1
ATOM 779 C CA . THR A 1 96 ? -10.094 2.878 -21.694 1.00 89.69 96 THR A CA 1
ATOM 780 C C . THR A 1 96 ? -9.227 3.107 -20.465 1.00 89.69 96 THR A C 1
ATOM 782 O O . THR A 1 96 ? -9.521 2.523 -19.427 1.00 89.69 96 THR A O 1
ATOM 785 N N . GLN A 1 97 ? -8.170 3.920 -20.582 1.00 89.56 97 GLN A N 1
ATOM 786 C CA . GLN A 1 97 ? -7.121 4.155 -19.578 1.00 89.56 97 GLN A CA 1
ATOM 787 C C . GLN A 1 97 ? -6.236 2.942 -19.232 1.00 89.56 97 GLN A C 1
ATOM 789 O O . GLN A 1 97 ? -5.316 3.063 -18.429 1.00 89.56 97 GLN A O 1
ATOM 794 N N . TRP A 1 98 ? -6.474 1.777 -19.844 1.00 95.19 98 TRP A N 1
ATOM 795 C CA . TRP A 1 98 ? -5.642 0.580 -19.676 1.00 95.19 98 TRP A CA 1
ATOM 796 C C . TRP A 1 98 ? -4.599 0.487 -20.784 1.00 95.19 98 TRP A C 1
ATOM 798 O O . TRP A 1 98 ? -4.876 0.8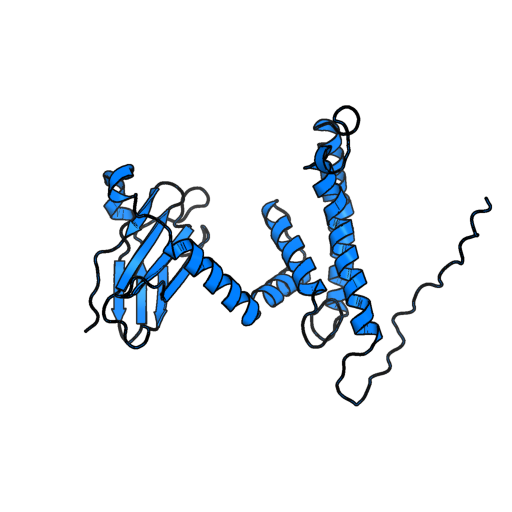31 -21.934 1.00 95.19 98 TRP A O 1
ATOM 808 N N . LEU A 1 99 ? -3.410 -0.026 -20.478 1.00 93.75 99 LEU A N 1
ATOM 809 C CA . LEU A 1 99 ? -2.259 -0.025 -21.386 1.00 93.75 99 LEU A CA 1
ATOM 810 C C . LEU A 1 99 ? -2.552 -0.758 -22.703 1.00 93.75 99 LEU A C 1
ATOM 812 O O . LEU A 1 99 ? -2.102 -0.363 -23.778 1.00 93.75 99 LEU A O 1
ATOM 816 N N . ALA A 1 100 ? -3.326 -1.844 -22.649 1.00 90.00 100 ALA A N 1
ATOM 817 C CA . ALA A 1 100 ? -3.700 -2.612 -23.837 1.00 90.00 100 ALA A CA 1
ATOM 818 C C . ALA A 1 100 ? -4.858 -1.987 -24.651 1.00 90.00 100 ALA A C 1
ATOM 820 O O . ALA A 1 100 ? -5.124 -2.433 -25.778 1.00 90.00 100 ALA A O 1
ATOM 821 N N . GLY A 1 101 ? -5.534 -0.963 -24.117 1.00 88.62 101 GLY A N 1
ATOM 822 C CA . GLY A 1 101 ? -6.761 -0.382 -24.676 1.00 88.62 101 GLY A CA 1
ATOM 823 C C . GLY A 1 101 ? -7.971 -1.322 -24.614 1.00 88.62 101 GLY A C 1
ATOM 824 O O . GLY A 1 101 ? -8.912 -1.168 -25.389 1.00 88.62 101 GLY A O 1
ATOM 825 N N . THR A 1 102 ? -7.911 -2.346 -23.761 1.00 88.88 102 THR A N 1
ATOM 826 C CA . THR A 1 102 ? -8.995 -3.297 -23.465 1.00 88.88 102 THR A CA 1
ATOM 827 C C . THR A 1 102 ? -10.033 -2.646 -22.561 1.00 88.88 102 THR A C 1
ATOM 829 O O . THR A 1 102 ? -9.717 -1.683 -21.871 1.00 88.88 102 THR A O 1
ATOM 832 N N . ARG A 1 103 ? -11.272 -3.145 -22.521 1.00 89.44 103 ARG A N 1
ATOM 833 C CA . ARG A 1 103 ? -12.319 -2.548 -21.657 1.00 89.44 103 ARG A CA 1
ATOM 834 C C . ARG A 1 103 ? -12.063 -2.747 -20.167 1.00 89.44 103 ARG A C 1
ATOM 836 O O . ARG A 1 103 ? -12.445 -1.910 -19.356 1.00 89.44 103 ARG A O 1
ATOM 843 N N . THR A 1 104 ? -11.398 -3.839 -19.824 1.00 90.69 104 THR A N 1
ATOM 844 C CA . THR A 1 104 ? -10.981 -4.180 -18.464 1.00 90.69 104 THR A CA 1
ATOM 845 C C . THR A 1 104 ? -9.457 -4.260 -18.392 1.00 90.69 104 THR A C 1
ATOM 847 O O . THR A 1 104 ? -8.821 -4.513 -19.423 1.00 90.69 104 THR A O 1
ATOM 850 N N . PRO A 1 105 ? -8.852 -4.092 -17.204 1.00 94.69 105 PRO A N 1
ATOM 851 C CA . PRO A 1 105 ? -7.414 -4.264 -17.043 1.00 94.69 105 PRO A CA 1
ATOM 852 C C . PRO A 1 105 ? -6.991 -5.692 -17.406 1.00 94.69 105 PRO A C 1
ATOM 854 O O . PRO A 1 105 ? -7.713 -6.667 -17.188 1.00 94.69 105 PRO A O 1
ATOM 857 N N . THR A 1 106 ? -5.792 -5.808 -17.954 1.00 93.56 106 THR A N 1
ATOM 858 C CA . THR A 1 106 ? -5.108 -7.064 -18.260 1.00 93.56 106 THR A CA 1
ATOM 859 C C . THR A 1 106 ? -4.037 -7.356 -17.215 1.00 93.56 106 THR A C 1
ATOM 861 O O . THR A 1 106 ? -3.661 -6.494 -16.423 1.00 93.56 106 THR A O 1
ATOM 864 N N . ILE A 1 107 ? -3.449 -8.555 -17.261 1.00 92.00 107 ILE A N 1
ATOM 865 C CA . ILE A 1 107 ? -2.295 -8.901 -16.414 1.00 92.00 107 ILE A CA 1
ATOM 866 C C . ILE A 1 107 ? -1.131 -7.905 -16.547 1.00 92.00 107 ILE A C 1
ATOM 868 O O . ILE A 1 107 ? -0.373 -7.702 -15.600 1.00 92.00 107 ILE A O 1
ATOM 872 N N . ALA A 1 108 ? -0.989 -7.266 -17.712 1.00 93.25 108 ALA A N 1
ATOM 873 C CA . ALA A 1 108 ? 0.057 -6.283 -17.927 1.00 93.25 108 ALA A CA 1
ATOM 874 C C . ALA A 1 108 ? -0.165 -5.023 -17.093 1.00 93.25 108 ALA A C 1
ATOM 876 O O . ALA A 1 108 ? 0.806 -4.483 -16.574 1.00 93.25 108 ALA A O 1
ATOM 877 N N . ASP A 1 109 ? -1.418 -4.603 -16.912 1.00 96.81 109 ASP A N 1
ATOM 878 C CA . ASP A 1 109 ? -1.759 -3.425 -16.121 1.00 96.81 109 ASP A CA 1
ATOM 879 C C . ASP A 1 109 ? -1.375 -3.632 -14.650 1.00 96.81 109 ASP A C 1
ATOM 881 O O . ASP A 1 109 ? -0.661 -2.815 -14.070 1.00 96.81 109 ASP A O 1
ATOM 885 N N . PHE A 1 110 ? -1.727 -4.791 -14.081 1.00 96.56 110 PHE A N 1
ATOM 886 C CA . PHE A 1 110 ? -1.322 -5.166 -12.722 1.00 96.56 110 PHE A CA 1
ATOM 887 C C . PHE A 1 110 ? 0.199 -5.259 -12.570 1.00 96.56 110 PHE A C 1
ATOM 889 O O . PHE A 1 110 ? 0.758 -4.749 -11.599 1.00 96.56 110 PHE A O 1
ATOM 896 N N . PHE A 1 111 ? 0.883 -5.886 -13.531 1.00 95.81 111 PHE A N 1
ATOM 897 C CA . PHE A 1 111 ? 2.336 -6.035 -13.486 1.00 95.81 111 PHE A CA 1
ATOM 898 C C . PHE A 1 111 ? 3.053 -4.681 -13.553 1.00 95.81 111 PHE A C 1
ATOM 900 O O . PHE A 1 111 ? 3.944 -4.413 -12.748 1.00 95.81 111 PHE A O 1
ATOM 907 N N . VAL A 1 112 ? 2.649 -3.810 -14.481 1.00 96.12 112 VAL A N 1
ATOM 908 C CA . VAL A 1 112 ? 3.247 -2.482 -14.661 1.00 96.12 112 VAL A CA 1
ATOM 909 C C . VAL A 1 112 ? 2.961 -1.602 -13.445 1.00 96.12 112 VAL A C 1
ATOM 911 O O . VAL A 1 112 ? 3.897 -1.017 -12.903 1.00 96.12 112 VAL A O 1
ATOM 914 N N . ALA A 1 113 ? 1.718 -1.561 -12.953 1.00 96.12 113 ALA A N 1
ATOM 915 C CA . ALA A 1 113 ? 1.366 -0.777 -11.770 1.00 96.12 113 ALA A CA 1
ATOM 916 C C . ALA A 1 113 ? 2.143 -1.225 -10.521 1.00 96.12 113 ALA A C 1
ATOM 918 O O . ALA A 1 113 ? 2.643 -0.382 -9.775 1.00 96.12 113 ALA A O 1
ATOM 919 N N . ALA A 1 114 ? 2.316 -2.536 -10.320 1.00 94.69 114 ALA A N 1
ATOM 920 C CA . ALA A 1 114 ? 3.102 -3.069 -9.209 1.00 94.69 114 ALA A CA 1
ATOM 921 C C . ALA A 1 114 ? 4.592 -2.706 -9.315 1.00 94.69 114 ALA A C 1
ATOM 923 O O . ALA A 1 114 ? 5.207 -2.315 -8.320 1.00 94.69 114 ALA A O 1
ATOM 924 N N . VAL A 1 115 ? 5.177 -2.791 -10.517 1.00 93.62 115 VAL A N 1
ATOM 925 C CA . VAL A 1 115 ? 6.565 -2.368 -10.754 1.00 93.62 115 VAL A CA 1
ATOM 926 C C . VAL A 1 115 ? 6.724 -0.872 -10.486 1.00 93.62 115 VAL A C 1
ATOM 928 O O . VAL A 1 115 ? 7.634 -0.491 -9.758 1.00 93.62 115 VAL A O 1
ATOM 931 N N . ILE A 1 116 ? 5.833 -0.026 -11.005 1.00 93.31 116 ILE A N 1
ATOM 932 C CA . ILE A 1 116 ? 5.898 1.429 -10.802 1.00 93.31 116 ILE A CA 1
ATOM 933 C C . ILE A 1 116 ? 5.750 1.779 -9.318 1.00 93.31 116 ILE A C 1
ATOM 935 O O . ILE A 1 116 ? 6.566 2.532 -8.790 1.00 93.31 116 ILE A O 1
ATOM 939 N N . LYS A 1 117 ? 4.790 1.172 -8.606 1.00 90.75 117 LYS A N 1
ATOM 940 C CA . LYS A 1 117 ? 4.619 1.380 -7.160 1.00 90.75 117 LYS A CA 1
ATOM 941 C C . LYS A 1 117 ? 5.878 1.014 -6.370 1.00 90.75 117 LYS A C 1
ATOM 943 O O . LYS A 1 117 ? 6.269 1.754 -5.476 1.00 90.75 117 LYS A O 1
ATOM 948 N N . MET A 1 118 ? 6.561 -0.073 -6.731 1.00 88.38 118 MET A N 1
ATOM 949 C CA . MET A 1 118 ? 7.839 -0.447 -6.111 1.00 88.38 118 MET A CA 1
ATOM 950 C C . MET A 1 118 ? 8.931 0.612 -6.328 1.00 88.38 118 MET A C 1
ATOM 952 O O . MET A 1 118 ? 9.762 0.832 -5.449 1.00 88.38 118 MET A O 1
ATOM 956 N N . LEU A 1 119 ? 8.944 1.259 -7.495 1.00 88.00 119 LEU A N 1
ATOM 957 C CA . LEU A 1 119 ? 9.914 2.302 -7.822 1.00 88.00 119 LEU A CA 1
ATOM 958 C C . LEU A 1 119 ? 9.604 3.642 -7.130 1.00 88.00 119 LEU A C 1
ATOM 960 O O . LEU A 1 119 ? 10.537 4.408 -6.906 1.00 88.00 119 LEU A O 1
ATOM 964 N N . ARG A 1 120 ? 8.344 3.904 -6.736 1.00 79.94 120 ARG A N 1
ATOM 965 C CA . ARG A 1 120 ? 7.948 5.122 -5.991 1.00 79.94 120 ARG A CA 1
ATOM 966 C C . ARG A 1 120 ? 8.697 5.281 -4.672 1.00 79.94 120 ARG A C 1
ATOM 968 O O . ARG A 1 120 ? 9.044 6.397 -4.317 1.00 79.94 120 ARG A O 1
ATOM 975 N N . HIS A 1 121 ? 9.019 4.182 -3.991 1.00 66.62 121 HIS A N 1
ATOM 976 C CA . HIS A 1 121 ? 9.789 4.182 -2.737 1.00 66.62 121 HIS A CA 1
ATOM 977 C C . HIS A 1 121 ? 11.266 4.622 -2.894 1.00 66.62 121 HIS A C 1
ATOM 979 O O . HIS A 1 121 ? 12.081 4.333 -2.026 1.00 66.62 121 HIS A O 1
ATOM 985 N N . ARG A 1 122 ? 11.648 5.234 -4.026 1.00 65.31 122 ARG A N 1
ATOM 986 C CA . ARG A 1 122 ? 13.023 5.657 -4.362 1.00 65.31 122 ARG A CA 1
ATOM 987 C C . ARG A 1 122 ? 13.091 7.099 -4.909 1.00 65.31 122 ARG A C 1
ATOM 989 O O . ARG A 1 122 ? 13.961 7.415 -5.731 1.00 65.31 122 ARG A O 1
ATOM 996 N N . ASP A 1 123 ? 12.153 7.947 -4.484 1.00 58.09 123 ASP A N 1
ATOM 997 C CA . ASP A 1 123 ? 12.116 9.408 -4.688 1.00 58.09 123 ASP A CA 1
ATOM 998 C C . ASP A 1 123 ? 12.031 9.888 -6.143 1.00 58.09 123 ASP A C 1
ATOM 1000 O O . ASP A 1 123 ? 12.737 10.810 -6.550 1.00 58.09 123 ASP A O 1
ATOM 1004 N N . SER A 1 124 ? 11.200 9.254 -6.974 1.00 64.44 124 SER A N 1
ATOM 1005 C CA . SER A 1 124 ? 10.907 9.757 -8.327 1.00 64.44 124 SER A CA 1
ATOM 1006 C C . SER A 1 124 ? 9.430 10.112 -8.444 1.00 64.44 124 SER A C 1
ATOM 1008 O O . SER A 1 124 ? 8.579 9.230 -8.358 1.00 64.44 124 SER A O 1
ATOM 1010 N N . ALA A 1 125 ? 9.129 11.395 -8.656 1.00 76.88 125 ALA A N 1
ATOM 1011 C CA . ALA A 1 125 ? 7.801 11.811 -9.086 1.00 76.88 125 ALA A CA 1
ATOM 1012 C C . ALA A 1 125 ? 7.537 11.236 -10.486 1.00 76.88 125 ALA A C 1
ATOM 1014 O O . ALA A 1 125 ? 8.352 11.417 -11.396 1.00 76.88 125 ALA A O 1
ATOM 1015 N N . PHE A 1 126 ? 6.425 10.522 -10.658 1.00 89.44 126 PHE A N 1
ATOM 1016 C CA . PHE A 1 126 ? 6.029 9.992 -11.959 1.00 89.44 126 PHE A CA 1
ATOM 1017 C C . PHE A 1 126 ? 5.076 10.953 -12.686 1.00 89.44 126 PHE A C 1
ATOM 1019 O O . PHE A 1 126 ? 4.404 11.762 -12.044 1.00 89.44 126 PHE A O 1
ATOM 1026 N N . PRO A 1 127 ? 4.991 10.883 -14.029 1.00 91.81 127 PRO A N 1
ATOM 1027 C CA . PRO A 1 127 ? 4.007 11.651 -14.789 1.00 91.81 127 PRO A CA 1
ATOM 1028 C C . PRO A 1 127 ? 2.570 11.418 -14.292 1.00 91.81 127 PRO A C 1
ATOM 1030 O O . PRO A 1 127 ? 2.211 10.303 -13.916 1.00 91.81 127 PRO A O 1
ATOM 1033 N N . ALA A 1 128 ? 1.712 12.440 -14.352 1.00 91.25 128 ALA A N 1
ATOM 1034 C CA . ALA A 1 128 ? 0.352 12.378 -13.801 1.00 91.25 128 ALA A CA 1
ATOM 1035 C C . ALA A 1 128 ? -0.523 11.250 -14.393 1.00 91.25 128 ALA A C 1
ATOM 1037 O O . ALA A 1 128 ? -1.312 10.639 -13.668 1.00 91.25 128 ALA A O 1
ATOM 1038 N N . SER A 1 129 ? -0.370 10.926 -15.684 1.00 93.06 129 SER A N 1
ATOM 1039 C CA . SER A 1 129 ? -1.091 9.809 -16.317 1.00 93.06 129 SER A CA 1
ATOM 1040 C C . SER A 1 129 ? -0.678 8.454 -15.739 1.00 93.06 129 SER A C 1
ATOM 1042 O O . SER A 1 129 ? -1.524 7.583 -15.548 1.00 93.06 129 SER A O 1
ATOM 1044 N N . ILE A 1 130 ? 0.595 8.300 -15.365 1.00 94.62 130 ILE A N 1
ATOM 1045 C CA . ILE A 1 130 ? 1.097 7.118 -14.660 1.00 94.62 130 ILE A CA 1
ATOM 1046 C C . ILE A 1 130 ? 0.503 7.035 -13.256 1.00 94.62 130 ILE A C 1
ATOM 1048 O O . ILE A 1 130 ? 0.035 5.971 -12.861 1.00 94.62 130 ILE A O 1
ATOM 1052 N N . GLU A 1 131 ? 0.475 8.142 -12.512 1.00 92.38 131 GLU A N 1
ATOM 1053 C CA . GLU A 1 131 ? -0.097 8.161 -11.158 1.00 92.38 131 GLU A CA 1
ATOM 1054 C C . GLU A 1 131 ? -1.599 7.852 -11.164 1.00 92.38 131 GLU A C 1
ATOM 1056 O O . GLU A 1 131 ? -2.085 7.077 -10.335 1.00 92.38 131 GLU A O 1
ATOM 1061 N N . THR A 1 132 ? -2.321 8.380 -12.153 1.00 94.19 132 THR A N 1
ATOM 1062 C CA . THR A 1 132 ? -3.742 8.086 -12.376 1.00 94.19 132 THR A CA 1
ATOM 1063 C C . THR A 1 132 ? -3.942 6.610 -12.705 1.00 94.19 132 THR A C 1
ATOM 1065 O O . THR A 1 132 ? -4.787 5.954 -12.104 1.00 94.19 132 THR A O 1
ATOM 1068 N N . PHE A 1 133 ? -3.125 6.055 -13.602 1.00 96.50 133 PHE A N 1
ATOM 1069 C CA . PHE A 1 133 ? -3.165 4.640 -13.965 1.00 96.50 133 PHE A CA 1
ATOM 1070 C C . PHE A 1 133 ? -2.882 3.715 -12.769 1.00 96.50 133 PHE A C 1
ATOM 1072 O O . PHE A 1 133 ? -3.633 2.770 -12.526 1.00 96.50 133 PHE A O 1
ATOM 1079 N N . VAL A 1 134 ? -1.837 3.997 -11.982 1.00 95.81 134 VAL A N 1
ATOM 1080 C CA . VAL A 1 134 ? -1.515 3.223 -10.772 1.00 95.81 134 VAL A CA 1
ATOM 1081 C C . VAL A 1 134 ? -2.674 3.298 -9.777 1.00 95.81 134 VAL A C 1
ATOM 1083 O O . VAL A 1 134 ? -3.101 2.265 -9.260 1.00 95.81 134 VAL A O 1
ATOM 1086 N N . SER A 1 135 ? -3.223 4.493 -9.553 1.00 94.69 135 SER A N 1
ATOM 1087 C CA . SER A 1 135 ? -4.385 4.696 -8.681 1.00 94.69 135 SER A CA 1
ATOM 1088 C C . SER A 1 135 ? -5.608 3.922 -9.173 1.00 94.69 135 SER A C 1
ATOM 1090 O O . SER A 1 135 ? -6.279 3.277 -8.373 1.00 94.69 135 SER A O 1
ATOM 1092 N N . ALA A 1 136 ? -5.854 3.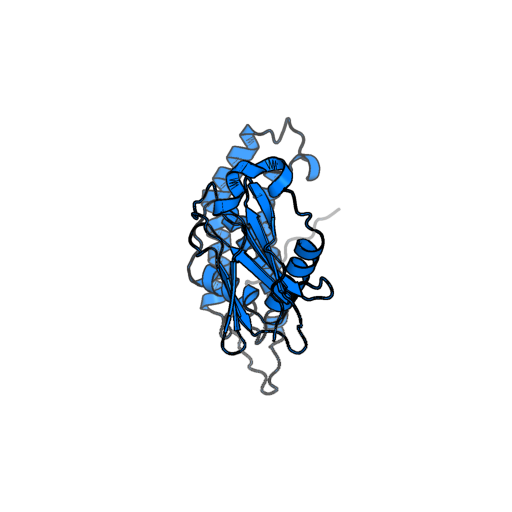896 -10.485 1.00 96.25 136 ALA A N 1
ATOM 1093 C CA . ALA A 1 136 ? -6.956 3.150 -11.080 1.00 96.25 136 ALA A CA 1
ATOM 1094 C C . ALA A 1 136 ? -6.816 1.637 -10.855 1.00 96.25 136 ALA A C 1
ATOM 1096 O O . ALA A 1 136 ? -7.790 0.996 -10.472 1.00 96.25 136 ALA A O 1
ATOM 1097 N N . VAL A 1 137 ? -5.617 1.059 -11.027 1.00 97.12 137 VAL A N 1
ATOM 1098 C CA . VAL A 1 137 ? -5.376 -0.373 -10.759 1.00 97.12 137 VAL A CA 1
ATOM 1099 C C . VAL A 1 137 ? -5.586 -0.705 -9.280 1.00 97.12 137 VAL A C 1
ATOM 1101 O O . VAL A 1 137 ? -6.264 -1.679 -8.958 1.00 97.12 137 VAL A O 1
ATOM 1104 N N . TYR A 1 138 ? -5.022 0.091 -8.369 1.00 95.62 138 TYR A N 1
ATOM 1105 C CA . TYR A 1 138 ? -5.143 -0.160 -6.928 1.00 95.62 138 TYR A CA 1
ATOM 1106 C C . TYR A 1 138 ? -6.516 0.206 -6.350 1.00 95.62 138 TYR A C 1
ATOM 1108 O O . TYR A 1 138 ? -6.863 -0.292 -5.284 1.00 95.62 138 TYR A O 1
ATOM 1116 N N . GLY A 1 139 ? -7.308 1.009 -7.061 1.00 95.88 139 GLY A N 1
ATOM 1117 C CA . GLY A 1 139 ? -8.697 1.324 -6.727 1.00 95.88 139 GLY A CA 1
ATOM 1118 C C . GLY A 1 139 ? -9.715 0.287 -7.213 1.00 95.88 139 GLY A C 1
ATOM 1119 O O . GLY A 1 139 ? -10.896 0.401 -6.890 1.00 95.88 139 GLY A O 1
ATOM 1120 N N . LEU A 1 140 ? -9.298 -0.733 -7.975 1.00 96.50 140 LEU A N 1
ATOM 1121 C CA . LEU A 1 140 ? -10.202 -1.800 -8.409 1.00 96.50 140 LEU A CA 1
ATOM 1122 C C . LEU A 1 140 ? -10.784 -2.532 -7.187 1.00 96.50 140 LEU A C 1
ATOM 1124 O O . LEU A 1 140 ? -10.003 -2.990 -6.349 1.00 96.50 140 LEU A O 1
ATOM 1128 N N . PRO A 1 141 ? -12.112 -2.760 -7.110 1.00 96.44 141 PRO A N 1
ATOM 1129 C CA . PRO A 1 141 ? -12.737 -3.390 -5.943 1.00 96.44 141 PRO A CA 1
ATOM 1130 C C . PRO A 1 141 ? -12.101 -4.725 -5.538 1.00 96.44 141 PRO A C 1
ATOM 1132 O O . PRO A 1 141 ? -11.901 -4.983 -4.357 1.00 96.44 141 PRO A O 1
ATOM 1135 N N . ALA A 1 142 ? -11.712 -5.555 -6.513 1.00 95.56 142 ALA A N 1
ATOM 1136 C CA . ALA A 1 142 ? -11.046 -6.831 -6.250 1.00 95.56 142 ALA A CA 1
ATOM 1137 C C . ALA A 1 142 ? -9.633 -6.666 -5.659 1.00 95.56 142 ALA A C 1
ATOM 1139 O O . ALA A 1 142 ? -9.221 -7.471 -4.825 1.00 95.56 142 ALA A O 1
ATOM 1140 N N . VAL A 1 143 ? -8.894 -5.628 -6.067 1.00 96.25 143 VAL A N 1
ATOM 1141 C CA . VAL A 1 143 ? -7.563 -5.326 -5.519 1.00 96.25 143 VAL A CA 1
ATOM 1142 C C . VAL A 1 143 ? -7.691 -4.773 -4.108 1.00 96.25 143 VAL A C 1
ATOM 1144 O O . VAL A 1 143 ? -6.985 -5.242 -3.221 1.00 96.25 143 VAL A O 1
ATOM 1147 N N . VAL A 1 144 ? -8.625 -3.846 -3.885 1.00 94.94 144 VAL A N 1
ATOM 1148 C CA . VAL A 1 144 ? -8.919 -3.302 -2.553 1.00 94.94 144 VAL A CA 1
ATOM 1149 C C . VAL A 1 144 ? -9.334 -4.422 -1.598 1.00 94.94 144 VAL A C 1
ATOM 1151 O O . VAL A 1 144 ? -8.769 -4.535 -0.514 1.00 94.94 144 VAL A O 1
ATOM 1154 N N . ALA A 1 145 ? -10.244 -5.307 -2.015 1.00 94.19 145 ALA A N 1
ATOM 1155 C CA . ALA A 1 145 ? -10.684 -6.442 -1.206 1.00 94.19 145 ALA A CA 1
ATOM 1156 C C . ALA A 1 145 ? -9.537 -7.418 -0.894 1.00 94.19 145 ALA A C 1
ATOM 1158 O O . ALA A 1 145 ? -9.405 -7.874 0.242 1.00 94.19 145 ALA A O 1
ATOM 1159 N N . PHE A 1 146 ? -8.679 -7.716 -1.878 1.00 95.81 146 PHE A N 1
ATOM 1160 C CA . PHE A 1 146 ? -7.474 -8.515 -1.654 1.00 95.81 146 PHE A CA 1
ATOM 1161 C C . PHE A 1 146 ? -6.565 -7.849 -0.615 1.00 95.81 146 PHE A C 1
ATOM 1163 O O . PHE A 1 146 ? -6.194 -8.484 0.364 1.00 95.81 146 PHE A O 1
ATOM 1170 N N . GLN A 1 147 ? -6.258 -6.561 -0.779 1.00 94.31 147 GLN A N 1
ATOM 1171 C CA . GLN A 1 147 ? -5.389 -5.825 0.140 1.00 94.31 147 GLN A CA 1
ATOM 1172 C C . GLN A 1 147 ? -5.953 -5.753 1.557 1.00 94.31 147 GLN A C 1
ATOM 1174 O O . GLN A 1 147 ? -5.204 -5.946 2.509 1.00 94.31 147 GLN A O 1
ATOM 1179 N N . GLN A 1 148 ? -7.257 -5.516 1.704 1.00 93.75 148 GLN A N 1
ATOM 1180 C CA . GLN A 1 148 ? -7.920 -5.527 3.006 1.00 93.75 148 GLN A CA 1
ATOM 1181 C C . GLN A 1 148 ? -7.831 -6.900 3.667 1.00 93.75 148 GLN A C 1
ATOM 1183 O O . GLN A 1 148 ? -7.508 -6.981 4.847 1.00 93.75 148 GLN A O 1
ATOM 1188 N N . ARG A 1 149 ? -8.047 -7.982 2.912 1.00 95.44 149 ARG A N 1
ATOM 1189 C CA . ARG A 1 149 ? -7.919 -9.344 3.441 1.00 95.44 149 ARG A CA 1
ATOM 1190 C C . ARG A 1 149 ? -6.500 -9.639 3.923 1.00 95.44 149 ARG A C 1
ATOM 1192 O O . ARG A 1 149 ? -6.340 -10.149 5.027 1.00 95.44 149 ARG A O 1
ATOM 1199 N N . GLU A 1 150 ? -5.488 -9.319 3.118 1.00 95.88 150 GLU A N 1
ATOM 1200 C CA . GLU A 1 150 ? -4.089 -9.530 3.512 1.00 95.88 150 GLU A CA 1
ATOM 1201 C C . GLU A 1 150 ? -3.719 -8.672 4.731 1.00 95.88 150 GLU A C 1
ATOM 1203 O O . GLU A 1 150 ? -3.076 -9.163 5.655 1.00 95.88 150 GLU A O 1
ATOM 1208 N N . LEU A 1 151 ? -4.191 -7.420 4.782 1.00 95.94 151 LEU A N 1
ATOM 1209 C CA . LEU A 1 151 ? -3.997 -6.547 5.939 1.00 95.94 151 LEU A CA 1
ATOM 1210 C C . LEU A 1 151 ? -4.655 -7.134 7.194 1.00 95.94 151 LEU A C 1
ATOM 1212 O O . LEU A 1 151 ? -4.037 -7.181 8.250 1.00 95.94 151 LEU A O 1
ATOM 1216 N N . PHE A 1 152 ? -5.892 -7.620 7.096 1.00 97.44 152 PHE A N 1
ATOM 1217 C CA . PHE A 1 152 ? -6.596 -8.216 8.231 1.00 97.44 152 PHE A CA 1
ATOM 1218 C C . PHE A 1 152 ? -5.867 -9.463 8.733 1.00 97.44 152 PHE A C 1
ATOM 1220 O O . PHE A 1 152 ? -5.716 -9.631 9.942 1.00 97.44 152 PHE A O 1
ATOM 1227 N N . ALA A 1 153 ? -5.368 -10.300 7.819 1.00 96.31 153 ALA A N 1
ATOM 1228 C CA . ALA A 1 153 ? -4.554 -11.457 8.166 1.00 96.31 153 ALA A CA 1
ATOM 1229 C C . ALA A 1 153 ? -3.274 -11.041 8.911 1.00 96.31 153 ALA A C 1
ATOM 1231 O O . ALA A 1 153 ? -3.004 -11.578 9.985 1.00 96.31 153 ALA A O 1
ATOM 1232 N N . GLU A 1 154 ? -2.536 -10.046 8.409 1.00 95.88 154 GLU A N 1
ATOM 1233 C CA . GLU A 1 154 ? -1.335 -9.528 9.075 1.00 95.88 154 GLU A CA 1
ATOM 1234 C C . GLU A 1 154 ? -1.643 -9.004 10.488 1.00 95.88 154 GLU A C 1
ATOM 1236 O O . GLU A 1 154 ? -1.004 -9.403 11.464 1.00 95.88 154 GLU A O 1
ATOM 1241 N N . LEU A 1 155 ? -2.634 -8.117 10.614 1.00 97.38 155 LEU A N 1
ATOM 1242 C CA . LEU A 1 155 ? -2.956 -7.444 11.876 1.00 97.38 155 LEU A CA 1
ATOM 1243 C C . LEU A 1 155 ? -3.575 -8.394 12.905 1.00 97.38 155 LEU A C 1
ATOM 1245 O O . LEU A 1 155 ? -3.393 -8.207 14.110 1.00 97.38 155 LEU A O 1
ATOM 1249 N N . SER A 1 156 ? -4.268 -9.443 12.452 1.00 94.62 156 SER A N 1
ATOM 1250 C CA . SER A 1 156 ? -4.847 -10.456 13.338 1.00 94.62 156 SER A CA 1
ATOM 1251 C C . SER A 1 156 ? -3.795 -11.105 14.244 1.00 94.62 156 SER A C 1
ATOM 1253 O O . SER A 1 156 ? -4.093 -11.349 15.416 1.00 94.62 156 SER A O 1
ATOM 1255 N N . ALA A 1 157 ? -2.569 -11.280 13.738 1.00 93.62 157 ALA A N 1
ATOM 1256 C CA . ALA A 1 157 ? -1.466 -11.967 14.402 1.00 93.62 157 ALA A CA 1
ATOM 1257 C C . ALA A 1 157 ? -0.563 -11.052 15.252 1.00 93.62 157 ALA A C 1
ATOM 1259 O O . ALA A 1 157 ? 0.345 -11.547 15.924 1.00 93.62 157 ALA A O 1
ATOM 1260 N N . LYS A 1 158 ? -0.765 -9.726 15.235 1.00 96.19 158 LYS A N 1
ATOM 1261 C CA . LYS A 1 158 ? 0.095 -8.800 15.986 1.00 96.19 158 LYS A CA 1
ATOM 1262 C C . LYS A 1 158 ? -0.167 -8.881 17.492 1.00 96.19 158 LYS A C 1
ATOM 1264 O O . LYS A 1 158 ? -1.312 -8.877 17.943 1.00 96.19 158 LYS A O 1
ATOM 1269 N N . ALA A 1 159 ? 0.917 -8.920 18.266 1.00 96.38 159 ALA A N 1
ATOM 1270 C CA . ALA A 1 159 ? 0.887 -8.974 19.725 1.00 96.38 159 ALA A CA 1
ATOM 1271 C C . ALA A 1 159 ? 0.982 -7.574 20.344 1.00 96.38 159 ALA A C 1
ATOM 1273 O O . ALA A 1 159 ? 1.789 -6.756 19.903 1.00 96.38 159 ALA A O 1
ATOM 1274 N N . VAL A 1 160 ? 0.203 -7.335 21.400 1.00 97.62 160 VAL A N 1
ATOM 1275 C CA . VAL A 1 160 ? 0.261 -6.109 22.208 1.00 97.62 160 VAL A CA 1
ATOM 1276 C C . VAL A 1 160 ? 1.517 -6.141 23.075 1.00 97.62 160 VAL A C 1
ATOM 1278 O O . VAL A 1 160 ? 1.704 -7.071 23.858 1.00 97.62 160 VAL A O 1
ATOM 1281 N N . LYS A 1 161 ? 2.378 -5.132 22.929 1.00 97.62 161 LYS A N 1
ATOM 1282 C CA . LYS A 1 161 ? 3.662 -5.029 23.651 1.00 97.62 161 LYS A CA 1
ATOM 1283 C C . LYS A 1 161 ? 3.913 -3.648 24.250 1.00 97.62 161 LYS A C 1
ATOM 1285 O O . LYS A 1 161 ? 4.689 -3.533 25.193 1.00 97.62 161 LYS A O 1
ATOM 1290 N N . GLY A 1 162 ? 3.223 -2.626 23.741 1.00 95.62 162 GLY A N 1
ATOM 1291 C CA . GLY A 1 162 ? 3.356 -1.233 24.154 1.00 95.62 162 GLY A CA 1
ATOM 1292 C C . GLY A 1 162 ? 3.318 -1.023 25.671 1.00 95.62 162 GLY A C 1
ATOM 1293 O O . GLY A 1 162 ? 4.285 -0.494 26.215 1.00 95.62 162 GLY A O 1
ATOM 1294 N N . PRO A 1 163 ? 2.292 -1.522 26.387 1.00 95.81 163 PRO A N 1
ATOM 1295 C CA . PRO A 1 163 ? 2.194 -1.351 27.839 1.00 95.81 163 PRO A CA 1
ATOM 1296 C C . PRO A 1 163 ? 3.365 -1.942 28.639 1.00 95.81 163 PRO A C 1
ATOM 1298 O O . PRO A 1 163 ? 3.647 -1.474 29.737 1.00 95.81 163 PRO A O 1
ATOM 1301 N N . VAL A 1 164 ? 4.050 -2.961 28.108 1.00 95.44 164 VAL A N 1
ATOM 1302 C CA . VAL A 1 164 ? 5.171 -3.629 28.789 1.00 95.44 164 VAL A CA 1
ATOM 1303 C C . VAL A 1 164 ? 6.498 -2.963 28.438 1.00 95.44 164 VAL A C 1
ATOM 1305 O O . VAL A 1 164 ? 7.285 -2.642 29.323 1.00 95.44 164 VAL A O 1
ATOM 1308 N N . GLU A 1 165 ? 6.754 -2.745 27.149 1.00 95.25 165 GLU A N 1
ATOM 1309 C CA . GLU A 1 165 ? 8.044 -2.243 26.656 1.00 95.25 165 GLU A CA 1
ATOM 1310 C C . GLU A 1 165 ? 8.153 -0.710 26.751 1.00 95.25 165 GLU A C 1
ATOM 1312 O O . GLU A 1 165 ? 9.249 -0.165 26.870 1.00 95.25 165 GLU A O 1
ATOM 1317 N N . PHE A 1 166 ? 7.017 -0.005 26.737 1.00 96.06 166 PHE A N 1
ATOM 1318 C CA . PHE A 1 166 ? 6.936 1.450 26.601 1.00 96.06 166 PHE A CA 1
ATOM 1319 C C . PHE A 1 166 ? 5.889 2.077 27.531 1.00 96.06 166 PHE A C 1
ATOM 1321 O O . PHE A 1 166 ? 5.258 3.065 27.161 1.00 96.06 166 PHE A O 1
ATOM 1328 N N . ALA A 1 167 ? 5.717 1.548 28.747 1.00 94.44 167 ALA A N 1
ATOM 1329 C CA . ALA A 1 167 ? 4.677 1.962 29.703 1.00 94.44 167 ALA A CA 1
ATOM 1330 C C . ALA A 1 167 ? 4.496 3.492 29.839 1.00 94.44 167 ALA A C 1
ATOM 1332 O O . ALA A 1 167 ? 3.379 4.000 29.849 1.00 94.44 167 ALA A O 1
ATOM 1333 N N . SER A 1 168 ? 5.588 4.267 29.848 1.00 96.19 168 SER A N 1
ATOM 1334 C CA . SER A 1 168 ? 5.546 5.737 29.965 1.00 96.19 168 SER A CA 1
ATOM 1335 C C . SER A 1 168 ? 4.924 6.471 28.765 1.00 96.19 168 SER A C 1
ATOM 1337 O O . SER A 1 168 ? 4.724 7.686 28.823 1.00 96.19 168 SER A O 1
ATOM 1339 N N . LYS A 1 169 ? 4.632 5.769 27.666 1.00 96.38 169 LYS A N 1
ATOM 1340 C CA . LYS A 1 169 ? 4.034 6.316 26.440 1.00 96.38 169 LYS A CA 1
ATOM 1341 C C . LYS A 1 169 ? 2.517 6.132 26.372 1.00 96.38 169 LYS A C 1
ATOM 1343 O O . LYS A 1 169 ? 1.893 6.736 25.502 1.00 96.38 169 LYS A O 1
ATOM 1348 N N . GLU A 1 170 ? 1.923 5.390 27.305 1.00 95.12 170 GLU A N 1
ATOM 1349 C CA . GLU A 1 170 ? 0.496 5.038 27.324 1.00 95.12 170 GLU A CA 1
ATOM 1350 C C . GLU A 1 170 ? -0.467 6.203 27.014 1.00 95.12 170 GLU A C 1
ATOM 1352 O O . GLU A 1 170 ? -1.317 6.031 26.133 1.00 95.12 170 GLU A O 1
ATOM 1357 N N . PRO A 1 171 ? -0.312 7.417 27.596 1.00 96.44 171 PRO A N 1
ATOM 1358 C CA . PRO A 1 171 ? -1.258 8.516 27.370 1.00 96.44 171 PRO A CA 1
ATOM 1359 C C . PRO A 1 171 ? -1.370 8.985 25.913 1.00 96.44 171 PRO A C 1
ATOM 1361 O O . PRO A 1 171 ? -2.299 9.716 25.582 1.00 96.44 171 PRO A O 1
ATOM 1364 N N . LYS A 1 172 ? -0.411 8.611 25.055 1.00 96.69 172 LYS A N 1
ATOM 1365 C CA . LYS A 1 172 ? -0.361 8.993 23.636 1.00 96.69 172 LYS A CA 1
ATOM 1366 C C . LYS A 1 172 ? -0.668 7.846 22.673 1.00 96.69 172 LYS A C 1
ATOM 1368 O O . LYS A 1 172 ? -0.646 8.060 21.467 1.00 96.69 172 LYS A O 1
ATOM 1373 N N . HIS A 1 173 ? -0.919 6.646 23.188 1.00 98.00 173 HIS A N 1
ATOM 1374 C CA . HIS A 1 173 ? -0.936 5.432 22.374 1.00 98.00 173 HIS A CA 1
ATOM 1375 C C . HIS A 1 173 ? -2.174 4.563 22.573 1.00 98.00 173 HIS A C 1
ATOM 1377 O O . HIS A 1 173 ? -2.579 3.868 21.650 1.00 98.00 173 HIS A O 1
ATOM 1383 N N . VAL A 1 174 ? -2.841 4.627 23.727 1.00 98.31 174 VAL A N 1
ATOM 1384 C CA . VAL A 1 174 ? -4.088 3.872 23.916 1.00 98.31 174 VAL A CA 1
ATOM 1385 C C . VAL A 1 174 ? -5.176 4.425 22.981 1.00 98.31 174 VAL A C 1
ATOM 1387 O O . VAL A 1 174 ? -5.552 5.595 23.119 1.00 98.31 174 VAL A O 1
ATOM 1390 N N . PRO A 1 175 ? -5.707 3.620 22.037 1.00 98.62 175 PRO A N 1
ATOM 1391 C CA . PRO A 1 175 ? -6.771 4.066 21.149 1.00 98.62 175 PRO A CA 1
ATOM 1392 C C . PRO A 1 175 ? -8.051 4.382 21.923 1.00 98.62 175 PRO A C 1
ATOM 1394 O O . PRO A 1 175 ? -8.426 3.679 22.863 1.00 98.62 175 PRO A O 1
ATOM 1397 N N . GLN A 1 176 ? -8.764 5.410 21.480 1.00 98.56 176 GLN A N 1
ATOM 1398 C CA . GLN A 1 176 ? -10.063 5.806 22.010 1.00 98.56 176 GLN A CA 1
ATOM 1399 C C . GLN A 1 176 ? -11.147 5.414 21.014 1.00 98.56 176 GLN A C 1
ATOM 1401 O O . GLN A 1 176 ? -11.038 5.726 19.830 1.00 98.56 176 GLN A O 1
ATOM 1406 N N . VAL A 1 177 ? -12.189 4.733 21.489 1.00 98.56 177 VAL A N 1
ATOM 1407 C CA . VAL A 1 177 ? -13.288 4.236 20.653 1.00 98.56 177 VAL A CA 1
ATOM 1408 C C . VAL A 1 177 ? -14.567 4.980 21.006 1.00 98.56 177 VAL A C 1
ATOM 1410 O O . VAL A 1 177 ? -14.960 5.037 22.167 1.00 98.56 177 VAL A O 1
ATOM 1413 N N . THR A 1 178 ? -15.228 5.532 19.995 1.00 98.06 178 THR A N 1
ATOM 1414 C CA . THR A 1 178 ? -16.556 6.145 20.098 1.00 98.06 178 THR A CA 1
ATOM 1415 C C . THR A 1 178 ? -17.512 5.418 19.166 1.00 98.06 178 THR A C 1
ATOM 1417 O O . THR A 1 178 ? -17.179 5.182 18.006 1.00 98.06 178 THR A O 1
ATOM 1420 N N . VAL A 1 179 ? -18.709 5.087 19.650 1.00 97.19 179 VAL A N 1
ATOM 1421 C CA . VAL A 1 179 ? -19.769 4.469 18.843 1.00 97.19 179 VAL A CA 1
ATOM 1422 C C . VAL A 1 179 ? -20.974 5.397 18.839 1.00 97.19 179 VAL A C 1
ATOM 1424 O O . VAL A 1 179 ? -21.526 5.711 19.890 1.00 97.19 179 VAL A O 1
ATOM 1427 N N . LYS A 1 180 ? -21.370 5.886 17.662 1.00 96.06 180 LYS A N 1
ATOM 1428 C CA . LYS A 1 180 ? -22.492 6.822 17.520 1.00 96.06 180 LYS A CA 1
ATOM 1429 C C . LYS A 1 180 ? -23.176 6.639 16.174 1.00 96.06 180 LYS A C 1
ATOM 1431 O O . LYS A 1 180 ? -22.519 6.603 15.142 1.00 96.06 180 LYS A O 1
ATOM 1436 N N . GLY A 1 181 ? -24.507 6.544 16.179 1.00 92.19 181 GLY A N 1
ATOM 1437 C CA . GLY A 1 181 ? -25.301 6.493 14.945 1.00 92.19 181 GLY A CA 1
ATOM 1438 C C . GLY A 1 181 ? -24.957 5.313 14.025 1.00 92.19 181 GLY A C 1
ATOM 1439 O O . GLY A 1 181 ? -24.956 5.477 12.810 1.00 92.19 181 GLY A O 1
ATOM 1440 N N . GLY A 1 182 ? -24.616 4.148 14.592 1.00 94.38 182 GLY A N 1
ATOM 1441 C CA . GLY A 1 182 ? -24.213 2.965 13.818 1.00 94.38 182 GLY A CA 1
ATOM 1442 C C . GLY A 1 182 ? -22.808 3.053 13.211 1.00 94.38 182 GLY A C 1
ATOM 1443 O O . GLY A 1 182 ? -22.472 2.272 12.323 1.00 94.38 182 GLY A O 1
ATOM 1444 N N . GLN A 1 183 ? -21.984 3.993 13.671 1.00 97.56 183 GLN A N 1
ATOM 1445 C CA . GLN A 1 183 ? -20.613 4.188 13.222 1.00 97.56 183 GLN A CA 1
ATOM 1446 C C . GLN A 1 183 ? -19.649 4.072 14.404 1.00 97.56 183 GLN A C 1
ATOM 1448 O O . GLN A 1 183 ? -19.945 4.540 15.504 1.00 97.56 183 GLN A O 1
ATOM 1453 N N . VAL A 1 184 ? -18.501 3.446 14.161 1.00 98.44 184 VAL A N 1
ATOM 1454 C CA . VAL A 1 184 ? -17.379 3.359 15.094 1.00 98.44 184 VAL A CA 1
ATOM 1455 C C . VAL A 1 184 ? -16.297 4.322 14.624 1.00 98.44 184 VAL A C 1
ATOM 1457 O O . VAL A 1 184 ? -15.899 4.292 13.459 1.00 98.44 184 VAL A O 1
ATOM 1460 N N . THR A 1 185 ? -15.805 5.151 15.536 1.00 98.56 185 THR A N 1
ATOM 1461 C CA . THR A 1 185 ? -14.656 6.033 15.328 1.00 98.56 185 THR A CA 1
ATOM 1462 C C . THR A 1 185 ? -13.576 5.674 16.333 1.00 98.56 185 THR A C 1
ATOM 1464 O O . THR A 1 185 ? -13.815 5.668 17.539 1.00 98.56 185 THR A O 1
ATOM 1467 N N . ILE A 1 186 ? -12.385 5.385 15.825 1.00 98.75 186 ILE A N 1
ATOM 1468 C CA . ILE A 1 186 ? -11.168 5.181 16.601 1.00 98.75 186 ILE A CA 1
ATOM 1469 C C . ILE A 1 186 ? -10.296 6.418 16.420 1.00 98.75 186 ILE A C 1
ATOM 1471 O O . ILE A 1 186 ? -10.079 6.844 15.285 1.00 98.75 186 ILE A O 1
ATOM 1475 N N . SER A 1 187 ? -9.775 6.970 17.510 1.00 98.50 187 SER A N 1
ATOM 1476 C CA . SER A 1 187 ? -8.768 8.034 17.494 1.00 98.50 187 SER A CA 1
ATOM 1477 C C . SER A 1 187 ? -7.612 7.690 18.422 1.00 98.50 187 SER A C 1
ATOM 1479 O O . SER A 1 187 ? -7.839 7.239 19.543 1.00 98.50 187 SER A O 1
ATOM 1481 N N . VAL A 1 188 ? -6.379 7.930 17.984 1.00 98.50 188 VAL A N 1
ATOM 1482 C CA . VAL A 1 188 ? -5.181 7.744 18.815 1.00 98.50 188 VAL A CA 1
ATOM 1483 C C . VAL A 1 188 ? -4.596 9.121 19.151 1.00 98.50 188 VAL A C 1
ATOM 1485 O O . VAL A 1 188 ? -4.386 9.914 18.232 1.00 98.50 188 VAL A O 1
ATOM 1488 N N . PRO A 1 189 ? -4.331 9.445 20.432 1.00 96.62 189 PRO A N 1
ATOM 1489 C CA . PRO A 1 189 ? -3.773 10.736 20.848 1.00 96.62 189 PRO A CA 1
ATOM 1490 C C . PRO A 1 189 ? -2.263 10.852 20.546 1.00 96.62 189 PRO A C 1
ATOM 1492 O O . PRO A 1 189 ? -1.440 11.082 21.434 1.00 96.62 189 PRO A O 1
ATOM 1495 N N . HIS A 1 190 ? -1.900 10.711 19.271 1.00 97.38 190 HIS A N 1
ATOM 1496 C CA . HIS A 1 190 ? -0.527 10.663 18.769 1.00 97.38 190 HIS A CA 1
ATOM 1497 C C . HIS A 1 190 ? -0.267 11.751 17.714 1.00 97.38 190 HIS A C 1
ATOM 1499 O O . HIS A 1 190 ? -1.189 12.222 17.051 1.00 97.38 190 HIS A O 1
ATOM 1505 N N . GLY A 1 191 ? 0.987 12.192 17.589 1.00 96.25 191 GLY A N 1
ATOM 1506 C CA . GLY A 1 191 ? 1.400 13.178 16.587 1.00 96.25 191 GLY A CA 1
ATOM 1507 C C . GLY A 1 191 ? 2.011 12.493 15.370 1.00 96.25 191 GLY A C 1
ATOM 1508 O O . GLY A 1 191 ? 2.869 11.638 15.530 1.00 96.25 191 GLY A O 1
ATOM 1509 N N . MET A 1 192 ? 1.612 12.897 14.168 1.00 97.56 192 MET A N 1
ATOM 1510 C CA . MET A 1 192 ? 2.017 12.228 12.931 1.00 97.56 192 MET A CA 1
ATOM 1511 C C . MET A 1 192 ? 3.189 12.963 12.273 1.00 97.56 192 MET A C 1
ATOM 1513 O O . MET A 1 192 ? 3.067 14.130 11.900 1.00 97.56 192 MET A O 1
ATOM 1517 N N . ALA A 1 193 ? 4.330 12.283 12.161 1.00 96.19 193 ALA A N 1
ATOM 1518 C CA . ALA A 1 193 ? 5.544 12.761 11.504 1.00 96.19 193 ALA A CA 1
ATOM 1519 C C . ALA A 1 193 ? 6.194 11.634 10.683 1.00 96.19 193 ALA A C 1
ATOM 1521 O O . ALA A 1 193 ? 5.864 10.462 10.840 1.00 96.19 193 ALA A O 1
ATOM 1522 N N . GLU A 1 194 ? 7.097 11.980 9.765 1.00 93.31 194 GLU A N 1
ATOM 1523 C CA . GLU A 1 194 ? 7.719 11.010 8.849 1.00 93.31 194 GLU A CA 1
ATOM 1524 C C . GLU A 1 194 ? 8.549 9.940 9.576 1.00 93.31 194 GLU A C 1
ATOM 1526 O O . GLU A 1 194 ? 8.531 8.773 9.192 1.00 93.31 194 GLU A O 1
ATOM 1531 N N . ASP A 1 195 ? 9.227 10.320 10.659 1.00 95.94 195 ASP A N 1
ATOM 1532 C CA . ASP A 1 195 ? 10.062 9.446 11.485 1.00 95.94 195 ASP A CA 1
ATOM 1533 C C . ASP A 1 195 ? 9.306 8.801 12.659 1.00 95.94 195 ASP A C 1
ATOM 1535 O O . ASP A 1 195 ? 9.792 7.839 13.260 1.00 95.94 195 ASP A O 1
ATOM 1539 N N . HIS A 1 196 ? 8.108 9.288 12.982 1.00 97.38 196 HIS A N 1
ATOM 1540 C CA . HIS A 1 196 ? 7.307 8.801 14.097 1.00 97.38 196 HIS A CA 1
ATOM 1541 C C . HIS A 1 196 ? 5.812 8.980 13.819 1.00 97.38 196 HIS A C 1
ATOM 1543 O O . HIS A 1 196 ? 5.277 10.087 13.863 1.00 97.38 196 HIS A O 1
ATOM 1549 N N . LEU A 1 197 ? 5.129 7.868 13.566 1.00 98.06 197 LEU A N 1
ATOM 1550 C CA . LEU A 1 197 ? 3.718 7.829 13.197 1.00 98.06 197 LEU A CA 1
ATOM 1551 C C . LEU A 1 197 ? 3.033 6.574 13.732 1.00 98.06 197 LEU A C 1
ATOM 1553 O O . LEU A 1 197 ? 3.667 5.543 13.978 1.00 98.06 197 LEU A O 1
ATOM 1557 N N . ILE A 1 198 ? 1.710 6.653 13.824 1.00 98.44 198 ILE A N 1
ATOM 1558 C CA . ILE A 1 198 ? 0.865 5.465 13.865 1.00 98.44 198 ILE A CA 1
ATOM 1559 C C . ILE A 1 198 ? 0.810 4.895 12.451 1.00 98.44 198 ILE A C 1
ATOM 1561 O O . ILE A 1 198 ? 0.257 5.517 11.554 1.00 98.44 198 ILE A O 1
ATOM 1565 N N . GLU A 1 199 ? 1.395 3.723 12.229 1.00 97.56 199 GLU A N 1
ATOM 1566 C CA . GLU A 1 199 ? 1.403 3.077 10.914 1.00 97.56 199 GLU A CA 1
ATOM 1567 C C . GLU A 1 199 ? 0.092 2.353 10.625 1.00 97.56 199 GLU A C 1
ATOM 1569 O O . GLU A 1 199 ? -0.336 2.286 9.473 1.00 97.56 199 GLU A O 1
ATOM 1574 N N . TYR A 1 200 ? -0.534 1.785 11.659 1.00 98.50 200 TYR A N 1
ATOM 1575 C CA . TYR A 1 200 ? -1.743 0.980 11.520 1.00 98.50 200 TYR A CA 1
ATOM 1576 C C . TYR A 1 200 ? -2.737 1.277 12.634 1.00 98.50 200 TYR A C 1
ATOM 1578 O O . TYR A 1 200 ? -2.354 1.411 13.792 1.00 98.50 200 TYR A O 1
ATOM 1586 N N . ILE A 1 201 ? -4.022 1.289 12.283 1.00 98.62 201 ILE A N 1
ATOM 1587 C CA . ILE A 1 201 ? -5.144 1.271 13.228 1.00 98.62 201 ILE A CA 1
ATOM 1588 C C . ILE A 1 201 ? -6.085 0.150 12.804 1.00 98.62 201 ILE A C 1
ATOM 1590 O O . ILE A 1 201 ? -6.380 0.015 11.615 1.00 98.62 201 ILE A O 1
ATOM 1594 N N . TRP A 1 202 ? -6.569 -0.649 13.752 1.00 98.81 202 TRP A N 1
ATOM 1595 C CA . TRP A 1 202 ? -7.583 -1.666 13.478 1.00 98.81 202 TRP A CA 1
ATOM 1596 C C . TRP A 1 202 ? -8.512 -1.916 14.660 1.00 98.81 202 TRP A C 1
ATOM 1598 O O . TRP A 1 202 ? -8.221 -1.549 15.794 1.00 98.81 202 TRP A O 1
ATOM 1608 N N . ALA A 1 203 ? -9.641 -2.564 14.388 1.00 98.69 203 ALA A N 1
ATOM 1609 C CA . ALA A 1 203 ? -10.583 -3.034 15.395 1.00 98.69 203 ALA A CA 1
ATOM 1610 C C . ALA A 1 203 ? -10.792 -4.538 15.286 1.00 98.69 203 ALA A C 1
ATOM 1612 O O . ALA A 1 203 ? -10.887 -5.075 14.177 1.00 98.69 203 ALA A O 1
ATOM 1613 N N . LYS A 1 204 ? -10.922 -5.190 16.443 1.00 98.62 204 LYS A N 1
ATOM 1614 C CA . LYS A 1 204 ? -11.423 -6.558 16.560 1.00 98.62 204 LYS A CA 1
ATOM 1615 C C . LYS A 1 204 ? -12.809 -6.578 17.202 1.00 98.62 204 LYS A C 1
ATOM 1617 O O . LYS A 1 204 ? -13.092 -5.751 18.070 1.00 98.62 204 LYS A O 1
ATOM 1622 N N . ASP A 1 205 ? -13.650 -7.505 16.754 1.00 98.31 205 ASP A N 1
ATOM 1623 C CA . ASP A 1 205 ? -14.947 -7.805 17.369 1.00 98.31 205 ASP A CA 1
ATOM 1624 C C . ASP A 1 205 ? -14.804 -8.727 18.599 1.00 98.31 205 ASP A C 1
ATOM 1626 O O . ASP A 1 205 ? -13.697 -9.120 18.980 1.00 98.31 205 ASP A O 1
ATOM 1630 N N . GLN A 1 206 ? -15.931 -9.119 19.200 1.00 98.19 206 GLN A N 1
ATOM 1631 C CA . GLN A 1 206 ? -15.983 -10.054 20.332 1.00 98.19 206 GLN A CA 1
ATOM 1632 C C . GLN A 1 206 ? -15.366 -11.436 20.052 1.00 98.19 206 GLN A C 1
ATOM 1634 O O . GLN A 1 206 ? -15.009 -12.148 20.986 1.00 98.19 206 GLN A O 1
ATOM 1639 N N . ASN A 1 207 ? -15.246 -11.829 18.780 1.00 97.25 207 ASN A N 1
ATOM 1640 C CA . ASN A 1 207 ? -14.678 -13.111 18.367 1.00 97.25 207 ASN A CA 1
ATOM 1641 C C . ASN A 1 207 ? -13.178 -12.994 18.049 1.00 97.25 207 ASN A C 1
ATOM 1643 O O . ASN A 1 207 ? -12.549 -13.972 17.648 1.00 97.25 207 ASN A O 1
ATOM 1647 N N . GLY A 1 208 ? -12.598 -11.799 18.193 1.00 96.81 208 GLY A N 1
ATOM 1648 C CA . GLY A 1 208 ? -11.211 -11.519 17.840 1.00 96.81 208 GLY A CA 1
ATOM 1649 C C . GLY A 1 208 ? -10.973 -11.333 16.338 1.00 96.81 208 GLY A C 1
ATOM 1650 O O . GLY A 1 208 ? -9.814 -11.229 15.924 1.00 96.81 208 GLY A O 1
ATOM 1651 N N . HIS A 1 209 ? -12.024 -11.262 15.515 1.00 97.31 209 HIS A N 1
ATOM 1652 C CA . HIS A 1 209 ? -11.890 -11.015 14.083 1.00 97.31 209 HIS A CA 1
ATOM 1653 C C . HIS A 1 209 ? -11.602 -9.545 13.820 1.00 97.31 209 HIS A C 1
ATOM 1655 O O . HIS A 1 209 ? -12.274 -8.672 14.362 1.00 97.31 209 HIS A O 1
ATOM 1661 N N . VAL A 1 210 ? -10.641 -9.262 12.938 1.00 98.38 210 VAL A N 1
ATOM 1662 C CA . VAL A 1 210 ? -10.428 -7.897 12.450 1.00 98.38 210 VAL A CA 1
ATOM 1663 C C . VAL A 1 210 ? -11.627 -7.496 11.591 1.00 98.38 210 VAL A C 1
ATOM 1665 O O . VAL A 1 210 ? -11.937 -8.170 10.611 1.00 98.38 210 VAL A O 1
ATOM 1668 N N . VAL A 1 211 ? -12.299 -6.407 11.967 1.00 97.56 211 VAL A N 1
ATOM 1669 C CA . VAL A 1 211 ? -13.511 -5.915 11.283 1.00 97.56 211 VAL A CA 1
ATOM 1670 C C . VAL A 1 211 ? -13.293 -4.616 10.516 1.00 97.56 211 VAL A C 1
ATOM 1672 O O . VAL A 1 211 ? -14.041 -4.306 9.593 1.00 97.56 211 VAL A O 1
ATOM 1675 N N . ALA A 1 212 ? -12.250 -3.870 10.866 1.00 98.06 212 ALA A N 1
ATOM 1676 C CA . ALA A 1 212 ? -11.804 -2.690 10.145 1.00 98.06 212 ALA A CA 1
ATOM 1677 C C . ALA A 1 212 ? -10.313 -2.488 10.385 1.00 98.06 212 ALA A C 1
ATOM 1679 O O . ALA A 1 212 ? -9.824 -2.744 11.486 1.00 98.06 212 ALA A O 1
ATOM 1680 N N . ALA A 1 213 ? -9.603 -2.011 9.367 1.00 98.12 213 ALA A N 1
ATOM 1681 C CA . ALA A 1 213 ? -8.202 -1.646 9.479 1.00 98.12 213 ALA A CA 1
ATOM 1682 C C . ALA A 1 213 ? -7.822 -0.586 8.448 1.00 98.12 213 ALA A C 1
ATOM 1684 O O . ALA A 1 213 ? -8.378 -0.550 7.348 1.00 98.12 213 ALA A O 1
ATOM 1685 N N . ALA A 1 214 ? -6.825 0.220 8.788 1.00 96.94 214 ALA A N 1
ATOM 1686 C CA . ALA A 1 214 ? -6.171 1.141 7.877 1.00 96.94 214 ALA A CA 1
ATOM 1687 C C . ALA A 1 214 ? -4.661 1.139 8.113 1.00 96.94 214 ALA A C 1
ATOM 1689 O O . ALA A 1 214 ? -4.195 0.993 9.245 1.00 96.94 214 ALA A O 1
ATOM 1690 N N . LYS A 1 215 ? -3.917 1.328 7.022 1.00 96.56 215 LYS A N 1
ATOM 1691 C CA . LYS A 1 215 ? -2.528 1.780 7.058 1.00 96.56 215 LYS A CA 1
ATOM 1692 C C . LYS A 1 215 ? -2.528 3.293 6.875 1.00 96.56 215 LYS A C 1
ATOM 1694 O O . LYS A 1 215 ? -3.208 3.769 5.969 1.00 96.56 215 LYS A O 1
ATOM 1699 N N . LEU A 1 216 ? -1.762 4.005 7.687 1.00 97.00 216 LEU A N 1
ATOM 1700 C CA . LEU A 1 216 ? -1.660 5.460 7.654 1.00 97.00 216 LEU A CA 1
ATOM 1701 C C . LEU A 1 216 ? -0.261 5.899 7.204 1.00 97.00 216 LEU A C 1
ATOM 1703 O O . LEU A 1 216 ? 0.730 5.190 7.398 1.00 97.00 216 LEU A O 1
ATOM 1707 N N . GLY A 1 217 ? -0.192 7.068 6.576 1.00 94.81 217 GLY A N 1
ATOM 1708 C CA . GLY A 1 217 ? 1.026 7.828 6.321 1.00 94.81 217 GLY A CA 1
ATOM 1709 C C . GLY A 1 217 ? 1.181 8.995 7.297 1.00 94.81 217 GLY A C 1
ATOM 1710 O O . GLY A 1 217 ? 0.253 9.363 8.009 1.00 94.81 217 GLY A O 1
ATOM 1711 N N . CYS A 1 218 ? 2.357 9.622 7.304 1.00 94.62 218 CYS A N 1
ATOM 1712 C CA . CYS A 1 218 ? 2.690 10.715 8.226 1.00 94.62 218 CYS A CA 1
ATOM 1713 C C . CYS A 1 218 ? 1.832 11.982 8.063 1.00 94.62 218 CYS A C 1
ATOM 1715 O O . CYS A 1 218 ? 1.810 12.818 8.960 1.00 94.62 218 CYS A O 1
ATOM 1717 N N . THR A 1 219 ? 1.131 12.135 6.938 1.00 95.19 219 THR A N 1
ATOM 1718 C CA . THR A 1 219 ? 0.200 13.246 6.692 1.00 95.19 219 THR A CA 1
ATOM 1719 C C . THR A 1 219 ? -1.252 12.916 7.033 1.00 95.19 219 THR A C 1
ATOM 1721 O O . THR A 1 219 ? -2.101 13.803 6.967 1.00 95.19 219 THR A O 1
ATOM 1724 N N . ASP A 1 220 ? -1.560 11.656 7.349 1.00 96.81 220 ASP A N 1
ATOM 1725 C CA . ASP A 1 220 ? -2.912 11.247 7.716 1.00 96.81 220 ASP A CA 1
ATOM 1726 C C . ASP A 1 220 ? -3.210 11.625 9.169 1.00 96.81 220 ASP A C 1
ATOM 1728 O O . ASP A 1 220 ? -2.317 11.747 10.005 1.00 96.81 220 ASP A O 1
ATOM 1732 N N . SER A 1 221 ? -4.492 11.783 9.495 1.00 97.25 221 SER A N 1
ATOM 1733 C CA . SER A 1 221 ? -4.909 11.832 10.899 1.00 97.25 221 SER A CA 1
ATOM 1734 C C . SER A 1 221 ? -4.883 10.419 11.498 1.00 97.25 221 SER A C 1
ATOM 1736 O O . SER A 1 221 ? -5.283 9.480 10.806 1.00 97.25 221 SER A O 1
ATOM 1738 N N . PRO A 1 222 ? -4.487 10.239 12.775 1.00 97.94 222 PRO A N 1
ATOM 1739 C CA . PRO A 1 222 ? -4.471 8.939 13.445 1.00 97.94 222 PRO A CA 1
ATOM 1740 C C . PRO A 1 222 ? -5.888 8.520 13.867 1.00 97.94 222 PRO A C 1
ATOM 1742 O O . PRO A 1 222 ? -6.202 8.359 15.050 1.00 97.94 222 PRO A O 1
ATOM 1745 N N . THR A 1 223 ? -6.775 8.394 12.881 1.00 98.25 223 THR A N 1
ATOM 1746 C CA . THR A 1 223 ? -8.187 8.073 13.060 1.00 98.25 223 THR A CA 1
ATOM 1747 C C . THR A 1 223 ? -8.656 7.025 12.055 1.00 98.25 223 THR A C 1
ATOM 1749 O O . THR A 1 223 ? -8.180 6.946 10.925 1.00 98.25 223 THR A O 1
ATOM 1752 N N . LEU A 1 224 ? -9.621 6.206 12.470 1.00 98.38 224 LEU A N 1
ATOM 1753 C CA . LEU A 1 224 ? -10.298 5.241 11.608 1.00 98.38 224 LEU A CA 1
ATOM 1754 C C . LEU A 1 224 ? -11.793 5.274 11.901 1.00 98.38 224 LEU A C 1
ATOM 1756 O O . LEU A 1 224 ? -12.208 5.093 13.042 1.00 98.38 224 LEU A O 1
ATOM 1760 N N . THR A 1 225 ? -12.601 5.490 10.867 1.00 98.38 225 THR A N 1
ATOM 1761 C CA . THR A 1 225 ? -14.062 5.511 10.977 1.00 98.38 225 THR A CA 1
ATOM 1762 C C . THR A 1 225 ? -14.673 4.477 10.045 1.00 98.38 225 THR A C 1
ATOM 1764 O O . THR A 1 225 ? -14.323 4.419 8.868 1.00 98.38 225 THR A O 1
ATOM 1767 N N . PHE A 1 226 ? -15.582 3.655 10.567 1.00 98.00 226 PHE A N 1
ATOM 1768 C CA . PHE A 1 226 ? -16.223 2.579 9.814 1.00 98.00 226 PHE A CA 1
ATOM 1769 C C . PHE A 1 226 ? -17.632 2.275 10.349 1.00 98.00 226 PHE A C 1
ATOM 1771 O O . PHE A 1 226 ? -17.925 2.563 11.512 1.00 98.00 226 PHE A O 1
ATOM 1778 N N . PRO A 1 227 ? -18.534 1.712 9.524 1.00 98.00 227 PRO A N 1
ATOM 1779 C CA . PRO A 1 227 ? -19.842 1.264 9.993 1.00 98.00 227 PRO A CA 1
ATOM 1780 C C . PRO A 1 227 ? -19.695 0.169 11.051 1.00 98.00 227 PRO A C 1
ATOM 1782 O O . PRO A 1 227 ? -18.893 -0.746 10.872 1.00 98.00 227 PRO A O 1
ATOM 1785 N N . LEU A 1 228 ? -20.494 0.230 12.115 1.00 97.44 228 LEU A N 1
ATOM 1786 C CA . LEU A 1 228 ? -20.578 -0.841 13.103 1.00 97.44 228 LEU A CA 1
ATOM 1787 C C . LEU A 1 228 ? -21.068 -2.127 12.410 1.00 97.44 228 LEU A C 1
ATOM 1789 O O . LEU A 1 228 ? -22.190 -2.137 11.888 1.00 97.44 228 LEU A O 1
ATOM 1793 N N . PRO A 1 229 ? -20.264 -3.207 12.367 1.00 95.94 229 PRO A N 1
ATOM 1794 C CA . PRO A 1 229 ? -20.684 -4.439 11.718 1.00 95.94 229 PRO A CA 1
ATOM 1795 C C . PRO A 1 229 ? -21.906 -5.051 12.412 1.00 95.94 229 PRO A C 1
ATOM 1797 O O . PRO A 1 229 ? -22.078 -4.982 13.630 1.00 95.94 229 PRO A O 1
ATOM 1800 N N . LYS A 1 230 ? -22.786 -5.673 11.623 1.00 95.62 230 LYS A N 1
ATOM 1801 C CA . LYS A 1 230 ? -24.002 -6.299 12.150 1.00 95.62 230 LYS A CA 1
ATOM 1802 C C . LYS A 1 230 ? -23.641 -7.449 13.096 1.00 95.62 230 LYS A C 1
ATOM 1804 O O . LYS A 1 230 ? -22.900 -8.348 12.713 1.00 95.62 230 LYS A O 1
ATOM 1809 N N . GLY A 1 231 ? -24.238 -7.455 14.289 1.00 95.69 231 GLY A N 1
ATOM 1810 C CA . GLY A 1 231 ? -24.027 -8.505 15.291 1.00 95.69 231 GLY A CA 1
ATOM 1811 C C . GLY A 1 231 ? -22.750 -8.345 16.123 1.00 95.69 231 GLY A C 1
ATOM 1812 O O . GLY A 1 231 ? -22.403 -9.254 16.876 1.00 95.69 231 GLY A O 1
ATOM 1813 N N . THR A 1 232 ? -22.043 -7.218 16.006 1.00 97.62 232 THR A N 1
ATOM 1814 C CA . THR A 1 232 ? -20.944 -6.877 16.913 1.00 97.62 232 THR A CA 1
ATOM 1815 C C . THR A 1 232 ? -21.491 -6.519 18.294 1.00 97.62 232 THR A C 1
ATOM 1817 O O . THR A 1 232 ? -22.333 -5.634 18.407 1.00 97.62 232 THR A O 1
ATOM 1820 N N . THR A 1 233 ? -20.992 -7.187 19.337 1.00 97.88 233 THR A N 1
ATOM 1821 C CA . THR A 1 233 ? -21.373 -6.940 20.744 1.00 97.88 233 THR A CA 1
ATOM 1822 C C . THR A 1 233 ? -20.284 -6.214 21.527 1.00 97.88 233 THR A C 1
ATOM 1824 O O . THR A 1 233 ? -20.553 -5.631 22.572 1.00 97.88 233 THR A O 1
ATOM 1827 N N . SER A 1 234 ? -19.045 -6.236 21.037 1.00 98.31 234 SER A N 1
ATOM 1828 C CA . SER A 1 234 ? -17.945 -5.462 21.603 1.00 98.31 234 SER A CA 1
ATOM 1829 C C . SER A 1 234 ? -16.898 -5.139 20.546 1.00 98.31 234 SER A C 1
ATOM 1831 O O . SER A 1 234 ? -16.695 -5.916 19.613 1.00 98.31 234 SER A O 1
ATOM 1833 N N . ILE A 1 235 ? -16.193 -4.028 20.734 1.00 98.56 235 ILE A N 1
ATOM 1834 C CA . ILE A 1 235 ? -15.037 -3.619 19.941 1.00 98.56 235 ILE A CA 1
ATOM 1835 C C . ILE A 1 235 ? -13.820 -3.468 20.855 1.00 98.56 235 ILE A C 1
ATOM 1837 O O . ILE A 1 235 ? -13.890 -2.845 21.915 1.00 98.56 235 ILE A O 1
ATOM 1841 N N . THR A 1 236 ? -12.677 -3.971 20.401 1.00 98.75 236 THR A N 1
ATOM 1842 C CA . THR A 1 236 ? -11.358 -3.582 20.913 1.00 98.75 236 THR A CA 1
ATOM 1843 C C . THR A 1 236 ? -10.577 -2.946 19.777 1.00 98.75 236 THR A C 1
ATOM 1845 O O . THR A 1 236 ? -10.396 -3.562 18.725 1.00 98.75 236 THR A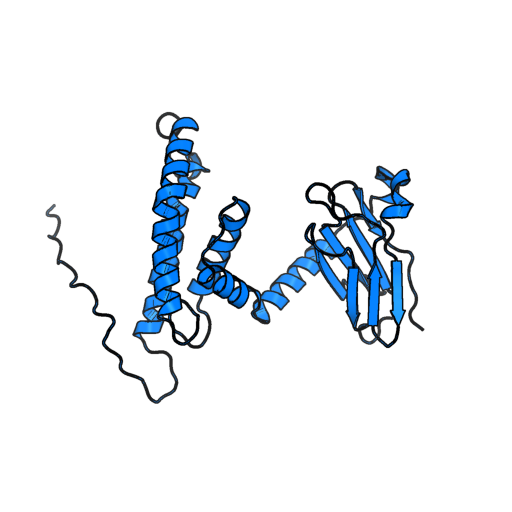 O 1
ATOM 1848 N N . ALA A 1 237 ? -10.135 -1.708 19.971 1.00 98.75 237 ALA A N 1
ATOM 1849 C CA . ALA A 1 237 ? -9.292 -1.014 19.013 1.00 98.75 237 ALA A CA 1
ATOM 1850 C C . ALA A 1 237 ? -7.818 -1.238 19.326 1.00 98.75 237 ALA A C 1
ATOM 1852 O O . ALA A 1 237 ? -7.424 -1.432 20.474 1.00 98.75 237 ALA A O 1
ATOM 1853 N N . TYR A 1 238 ? -7.008 -1.175 18.285 1.00 98.88 238 TYR A N 1
ATOM 1854 C CA . TYR A 1 238 ? -5.574 -1.349 18.347 1.00 98.88 238 TYR A CA 1
ATOM 1855 C C . TYR A 1 238 ? -4.895 -0.345 17.430 1.00 98.88 238 TYR A C 1
ATOM 1857 O O . TYR A 1 238 ? -5.456 0.077 16.413 1.00 98.88 238 TYR A O 1
ATOM 1865 N N . GLU A 1 239 ? -3.662 -0.016 17.775 1.00 98.62 239 GLU A N 1
ATOM 1866 C CA . GLU A 1 239 ? -2.774 0.778 16.940 1.00 98.62 239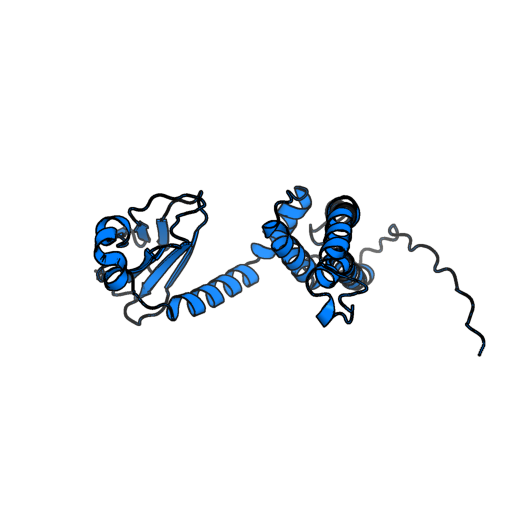 GLU A CA 1
ATOM 1867 C C . GLU A 1 239 ? -1.368 0.174 16.933 1.00 98.62 239 GLU A C 1
ATOM 1869 O O . GLU A 1 239 ? -0.998 -0.557 17.857 1.00 98.62 239 GLU A O 1
ATOM 1874 N N . GLN A 1 240 ? -0.609 0.441 15.871 1.00 98.50 240 GLN A N 1
ATOM 1875 C CA . GLN A 1 240 ? 0.828 0.197 15.833 1.00 98.50 240 GLN A CA 1
ATOM 1876 C C . GLN A 1 240 ? 1.569 1.502 15.555 1.00 98.50 240 GLN A C 1
ATOM 1878 O O . GLN A 1 240 ? 1.474 2.051 14.455 1.00 98.50 240 GLN A O 1
ATOM 1883 N N . CYS A 1 241 ? 2.412 1.897 16.500 1.00 98.19 241 CYS A N 1
ATOM 1884 C CA . CYS A 1 241 ? 3.410 2.931 16.317 1.00 98.19 241 CYS A CA 1
ATOM 1885 C C . CYS A 1 241 ? 4.691 2.320 15.747 1.00 98.19 241 CYS A C 1
ATOM 1887 O O . CYS A 1 241 ? 5.150 1.278 16.224 1.00 98.19 241 CYS A O 1
ATOM 1889 N N . ASN A 1 242 ? 5.308 2.992 14.773 1.00 97.06 242 ASN A N 1
ATOM 1890 C CA . ASN A 1 242 ? 6.576 2.537 14.195 1.00 97.06 242 ASN A CA 1
ATOM 1891 C C . ASN A 1 242 ? 7.717 2.445 15.232 1.00 97.06 242 ASN A C 1
ATOM 1893 O O . ASN A 1 242 ? 8.651 1.672 15.036 1.00 97.06 242 ASN A O 1
ATOM 1897 N N . LEU A 1 243 ? 7.645 3.210 16.332 1.00 97.25 243 LEU A N 1
ATOM 1898 C CA . LEU A 1 243 ? 8.667 3.240 17.390 1.00 97.25 243 LEU A CA 1
ATOM 1899 C C . LEU A 1 243 ? 8.249 2.566 18.702 1.00 97.25 243 LEU A C 1
ATOM 1901 O O . LEU A 1 243 ? 9.113 2.118 19.451 1.00 97.25 243 LEU A O 1
ATOM 1905 N N . HIS A 1 244 ? 6.951 2.512 19.009 1.00 97.31 244 HIS A N 1
ATOM 1906 C CA . HIS A 1 244 ? 6.462 2.173 20.354 1.00 97.31 244 HIS A CA 1
ATOM 1907 C C . HIS A 1 244 ? 5.544 0.943 20.385 1.00 97.31 244 HIS A C 1
ATOM 1909 O O . HIS A 1 244 ? 4.731 0.798 21.297 1.00 97.31 244 HIS A O 1
ATOM 1915 N N . ALA A 1 245 ? 5.706 0.044 19.411 1.00 97.38 245 ALA A N 1
ATOM 1916 C CA . ALA A 1 245 ? 4.990 -1.223 19.299 1.00 97.38 245 ALA A CA 1
ATOM 1917 C C . ALA A 1 245 ? 3.455 -1.069 19.239 1.00 97.38 245 ALA A C 1
ATOM 1919 O O . ALA A 1 245 ? 2.930 -0.039 18.820 1.00 97.38 245 ALA A O 1
ATOM 1920 N N . VAL A 1 246 ? 2.740 -2.149 19.566 1.00 98.50 246 VAL A N 1
ATOM 1921 C CA . VAL A 1 246 ? 1.279 -2.235 19.474 1.00 98.50 246 VAL A CA 1
ATOM 1922 C C . VAL A 1 246 ? 0.627 -1.966 20.820 1.00 98.50 246 VAL A C 1
ATOM 1924 O O . VAL A 1 246 ? 1.026 -2.563 21.829 1.00 98.50 246 VAL A O 1
ATOM 1927 N N . TRP A 1 247 ? -0.432 -1.161 20.790 1.00 98.62 247 TRP A N 1
ATOM 1928 C CA . TRP A 1 247 ? -1.291 -0.835 21.926 1.00 98.62 247 TRP A CA 1
ATOM 1929 C C . TRP A 1 247 ? -2.738 -1.234 21.644 1.00 98.62 247 TRP A C 1
ATOM 1931 O O . TRP A 1 247 ? -3.140 -1.396 20.492 1.00 98.62 247 TRP A O 1
ATOM 1941 N N . ALA A 1 248 ? -3.516 -1.416 22.710 1.00 98.56 248 ALA A N 1
ATOM 1942 C CA . ALA A 1 248 ? -4.923 -1.787 22.641 1.00 98.56 248 ALA A CA 1
ATOM 1943 C C . ALA A 1 248 ? -5.758 -0.871 23.536 1.00 98.56 248 ALA A C 1
ATOM 1945 O O . ALA A 1 248 ? -5.297 -0.446 24.596 1.00 98.56 248 ALA A O 1
ATOM 1946 N N . SER A 1 249 ? -6.986 -0.586 23.116 1.00 98.50 249 SER A N 1
ATOM 1947 C CA . SER A 1 249 ? -7.979 0.073 23.956 1.00 98.50 249 SER A CA 1
ATOM 1948 C C . SER A 1 249 ? -8.525 -0.905 25.000 1.00 98.50 249 SER A C 1
ATOM 1950 O O . SER A 1 249 ? -8.464 -2.125 24.806 1.00 98.50 249 SER A O 1
ATOM 1952 N N . PRO A 1 250 ? -9.174 -0.408 26.064 1.00 97.94 250 PRO A N 1
ATOM 1953 C CA . PRO A 1 250 ? -10.161 -1.201 26.784 1.00 97.94 250 PRO A CA 1
ATOM 1954 C C . PRO A 1 250 ? -11.245 -1.740 25.835 1.00 97.94 250 PRO A C 1
ATOM 1956 O O . PRO A 1 250 ? -11.487 -1.182 24.757 1.00 97.94 250 PRO A O 1
ATOM 1959 N N . VAL A 1 251 ? -11.915 -2.819 26.242 1.00 98.25 251 VAL A N 1
ATOM 1960 C CA . VAL A 1 251 ? -13.074 -3.355 25.514 1.00 98.25 251 VAL A CA 1
ATOM 1961 C C . VAL A 1 251 ? -14.238 -2.370 25.626 1.00 98.25 251 VAL A C 1
ATOM 1963 O O . VAL A 1 251 ? -14.616 -1.985 26.731 1.00 98.25 251 VAL A O 1
ATOM 1966 N N . VAL A 1 252 ? -14.821 -1.986 24.491 1.00 98.19 252 VAL A N 1
ATOM 1967 C CA . VAL A 1 252 ? -16.049 -1.185 24.429 1.00 98.19 252 VAL A CA 1
ATOM 1968 C C . VAL A 1 252 ? -17.207 -2.096 24.058 1.00 98.19 252 VAL A C 1
ATOM 1970 O O . VAL A 1 252 ? -17.234 -2.648 22.959 1.00 98.19 252 VAL A O 1
ATOM 1973 N N . ASN A 1 253 ? -18.157 -2.263 24.974 1.00 97.56 253 ASN A N 1
ATOM 1974 C CA . ASN A 1 253 ? -19.377 -3.026 24.722 1.00 97.56 253 ASN A CA 1
ATOM 1975 C C . ASN A 1 253 ? -20.362 -2.195 23.893 1.00 97.56 253 ASN A C 1
ATOM 1977 O O . ASN A 1 253 ? -20.442 -0.978 24.050 1.00 97.56 253 ASN A O 1
ATOM 1981 N N . ILE A 1 254 ? -21.082 -2.866 23.003 1.00 94.56 254 ILE A N 1
ATOM 1982 C CA . ILE A 1 254 ? -22.099 -2.272 22.141 1.00 94.56 254 ILE A CA 1
ATOM 1983 C C . ILE A 1 254 ? -23.461 -2.586 22.753 1.00 94.56 254 ILE A C 1
ATOM 1985 O O . ILE A 1 254 ? -23.787 -3.759 22.946 1.00 94.56 254 ILE A O 1
ATOM 1989 N N . GLU A 1 255 ? -24.212 -1.536 23.074 1.00 79.56 255 GLU A N 1
ATOM 1990 C CA . GLU A 1 255 ? -25.593 -1.615 23.570 1.00 79.56 255 GLU A CA 1
ATOM 1991 C C . GLU A 1 255 ? -26.611 -1.810 22.439 1.00 79.56 255 GLU A C 1
ATOM 1993 O O . GLU A 1 255 ? -26.393 -1.263 21.328 1.00 79.56 255 GLU A O 1
#

Sequence (255 aa):
TTLRSKQARTPFNPNVRKSDPGGRDSHPALCRHRVWSSQAKDMKTGLDVAKYKERFGFPLDVLNDENAEKVFKKWRSETLPRHLEYFVKALDMSPTQWLAGTRTPTIADFFVAAVIKMLRHRDSAFPASIETFVSAVYGLPAVVAFQQRELFAELSAKAVKGPVEFASKEPKHVPQVTVKGGQVTISVPHGMAEDHLIEYIWAKDQNGHVVAAAKLGCTDSPTLTFPLPKGTTSITAYEQCNLHAVWASPVVNIE

pLDDT: mean 88.75, std 16.65, range [36.0, 98.88]

Secondary structure (DSSP, 8-state):
--PPP---PPPP-TT-----TTS---HHHHHHHHHHHHHHHHHHHHHHHHHTGGGGT--TTTS-HHHHHHHHHHIIIIIHHHHHHHHHHHHHT-TTSSTT--SS--HHHHHHHHHHHHHHTTS-PPPHHHHHHHHHHHTSHHHHHHHHHHHHHHHHTPPP-HHHH-GGGGGGTS-EEEEETTEEEEE------SSS-EEEEEEE-TTS-EEEEEE--TTS-SEEEEEPPTT--EEEEEEEETTTEEEEPPPEE--